Protein AF-A0A7C7J9P8-F1 (afdb_monomer_lite)

pLDDT: mean 79.85, std 18.52, range [29.12, 98.25]

Structure (mmCIF, N/CA/C/O backbone):
data_AF-A0A7C7J9P8-F1
#
_entry.id   AF-A0A7C7J9P8-F1
#
loop_
_atom_site.group_PDB
_atom_site.id
_atom_site.type_symbol
_atom_site.label_atom_id
_atom_site.label_alt_id
_atom_site.label_comp_id
_atom_site.label_asym_id
_atom_site.label_entity_id
_atom_site.label_seq_id
_atom_site.pdbx_PDB_ins_code
_atom_site.Cartn_x
_atom_site.Cartn_y
_atom_site.Cartn_z
_atom_site.occupancy
_atom_site.B_iso_or_equiv
_atom_site.auth_seq_id
_atom_site.auth_comp_id
_atom_site.auth_asym_id
_atom_site.auth_atom_id
_atom_site.pdbx_PDB_model_num
ATOM 1 N N . MET A 1 1 ? 0.440 -78.164 -43.972 1.00 36.28 1 MET A N 1
ATOM 2 C CA . MET A 1 1 ? 1.637 -77.934 -44.805 1.00 36.28 1 MET A CA 1
ATOM 3 C C . MET A 1 1 ? 2.318 -76.688 -44.267 1.00 36.28 1 MET A C 1
ATOM 5 O O . MET A 1 1 ? 1.649 -75.689 -44.053 1.00 36.28 1 MET A O 1
ATOM 9 N N . TYR A 1 2 ? 3.581 -76.854 -43.889 1.00 29.12 2 TYR A N 1
ATOM 10 C CA . TYR A 1 2 ? 4.454 -75.898 -43.205 1.00 29.12 2 TYR A CA 1
ATOM 11 C C . TYR A 1 2 ? 4.846 -74.695 -44.081 1.00 29.12 2 TYR A C 1
ATOM 13 O O . TYR A 1 2 ? 4.751 -74.788 -45.302 1.00 29.12 2 TYR A O 1
ATOM 21 N N . LEU A 1 3 ? 5.437 -73.693 -43.404 1.00 29.66 3 LEU A N 1
ATOM 22 C CA . LEU A 1 3 ? 6.284 -72.564 -43.857 1.00 29.66 3 LEU A CA 1
ATOM 23 C C . LEU A 1 3 ? 5.572 -71.199 -43.817 1.00 29.66 3 LEU A C 1
ATOM 25 O O . LEU A 1 3 ? 4.481 -71.059 -44.341 1.00 29.66 3 LEU A O 1
ATOM 29 N N . ALA A 1 4 ? 6.129 -70.124 -43.260 1.00 30.25 4 ALA A N 1
ATOM 30 C CA . ALA A 1 4 ? 7.296 -69.928 -42.405 1.00 30.25 4 ALA A CA 1
ATOM 31 C C . ALA A 1 4 ? 7.186 -68.527 -41.770 1.00 30.25 4 ALA A C 1
ATOM 33 O O . ALA A 1 4 ? 6.731 -67.577 -42.401 1.00 30.25 4 ALA A O 1
ATOM 34 N N . ASN A 1 5 ? 7.645 -68.414 -40.525 1.00 29.64 5 ASN A N 1
ATOM 35 C CA . ASN A 1 5 ? 7.935 -67.158 -39.838 1.00 29.64 5 ASN A CA 1
ATOM 36 C C . ASN A 1 5 ? 9.034 -66.355 -40.552 1.00 29.64 5 ASN A C 1
ATOM 38 O O . ASN A 1 5 ? 10.032 -66.943 -40.968 1.00 29.64 5 ASN A O 1
ATOM 42 N N . ARG A 1 6 ? 8.934 -65.019 -40.504 1.00 33.19 6 ARG A N 1
ATOM 43 C CA . ARG A 1 6 ? 9.839 -64.118 -39.749 1.00 33.19 6 ARG A CA 1
ATOM 44 C C . ARG A 1 6 ? 9.536 -62.663 -40.111 1.00 33.19 6 ARG A C 1
ATOM 46 O O . ARG A 1 6 ? 9.742 -62.290 -41.250 1.00 33.19 6 ARG A O 1
ATOM 53 N N . PHE A 1 7 ? 9.117 -61.863 -39.131 1.00 31.27 7 PHE A N 1
ATOM 54 C CA . PHE A 1 7 ? 9.718 -60.563 -38.791 1.00 31.27 7 PHE A CA 1
ATOM 55 C C . PHE A 1 7 ? 9.102 -60.083 -37.459 1.00 31.27 7 PHE A C 1
ATOM 57 O O . PHE A 1 7 ? 7.965 -59.636 -37.397 1.00 31.27 7 PHE A O 1
ATOM 64 N N . ILE A 1 8 ? 9.862 -60.242 -36.375 1.00 39.59 8 ILE A N 1
ATOM 65 C CA . ILE A 1 8 ? 9.761 -59.485 -35.112 1.00 39.59 8 ILE A CA 1
ATOM 66 C C . ILE A 1 8 ? 11.002 -58.572 -35.174 1.00 39.59 8 ILE A C 1
ATOM 68 O O . ILE A 1 8 ? 12.050 -59.100 -35.563 1.00 39.59 8 ILE A O 1
ATOM 72 N N . PRO A 1 9 ? 10.949 -57.254 -34.871 1.00 38.88 9 PRO A N 1
ATOM 73 C CA . PRO A 1 9 ? 10.508 -56.747 -33.562 1.00 38.88 9 PRO A CA 1
ATOM 74 C C . PRO A 1 9 ? 9.770 -55.376 -33.644 1.00 38.88 9 PRO A C 1
ATOM 76 O O . PRO A 1 9 ? 9.586 -54.853 -34.731 1.00 38.88 9 PRO A O 1
ATOM 79 N N . LEU A 1 10 ? 9.198 -54.739 -32.616 1.00 32.16 10 LEU A N 1
ATOM 80 C CA . LEU A 1 10 ? 9.654 -54.390 -31.268 1.00 32.16 10 LEU A CA 1
ATOM 81 C C . LEU A 1 10 ? 8.431 -53.881 -30.464 1.00 32.16 10 LEU A C 1
ATOM 83 O O . LEU A 1 10 ? 7.655 -53.074 -30.962 1.00 32.16 10 LEU A O 1
ATOM 87 N N . SER A 1 11 ? 8.325 -54.319 -29.209 1.00 37.28 11 SER A N 1
ATOM 88 C CA . SER A 1 11 ? 8.062 -53.499 -28.013 1.00 37.28 11 SER A CA 1
ATOM 89 C C . SER A 1 11 ? 7.139 -52.264 -28.117 1.00 37.28 11 SER A C 1
ATOM 91 O O . SER A 1 11 ? 7.531 -51.202 -28.595 1.00 37.28 11 SER A O 1
ATOM 93 N N . GLY A 1 12 ? 5.966 -52.388 -27.487 1.00 44.91 12 GLY A N 1
ATOM 94 C CA . GLY A 1 12 ? 5.494 -51.453 -26.460 1.00 44.91 12 GLY A CA 1
ATOM 95 C C . GLY A 1 12 ? 5.256 -49.995 -26.851 1.00 44.91 12 GLY A C 1
ATOM 96 O O . GLY A 1 12 ? 6.108 -49.147 -26.609 1.00 44.91 12 GLY A O 1
ATOM 97 N N . ARG A 1 13 ? 4.028 -49.668 -27.265 1.00 41.97 13 ARG A N 1
ATOM 98 C CA . ARG A 1 13 ? 3.426 -48.345 -27.036 1.00 41.97 13 ARG A CA 1
ATOM 99 C C . ARG A 1 13 ? 1.921 -48.487 -26.886 1.00 41.97 13 ARG A C 1
ATOM 101 O O . ARG A 1 13 ? 1.249 -48.733 -27.869 1.00 41.97 13 ARG A O 1
ATOM 108 N N . ASP A 1 14 ? 1.453 -48.352 -25.649 1.00 43.84 14 ASP A N 1
ATOM 109 C CA . ASP A 1 14 ? 0.216 -47.641 -25.298 1.00 43.84 14 ASP A CA 1
ATOM 110 C C . ASP A 1 14 ? 0.154 -47.478 -23.768 1.00 43.84 14 ASP A C 1
ATOM 112 O O . ASP A 1 14 ? -0.635 -48.092 -23.059 1.00 43.84 14 ASP A O 1
ATOM 116 N N . GLN A 1 15 ? 1.051 -46.638 -23.237 1.00 43.47 15 GLN A N 1
ATOM 117 C CA . GLN A 1 15 ? 0.996 -46.124 -21.859 1.00 43.47 15 GLN A CA 1
ATOM 118 C C . GLN A 1 15 ? 1.020 -44.585 -21.840 1.00 43.47 15 GLN A C 1
ATOM 120 O O . GLN A 1 15 ? 1.789 -43.956 -21.116 1.00 43.47 15 GLN A O 1
ATOM 125 N N . LEU A 1 16 ? 0.186 -43.954 -22.670 1.00 46.41 16 LEU A N 1
ATOM 126 C CA . LEU A 1 16 ? 0.049 -42.489 -22.732 1.00 46.41 16 LEU A CA 1
ATOM 127 C C . LEU A 1 16 ? -1.395 -42.014 -22.522 1.00 46.41 16 LEU A C 1
ATOM 129 O O . LEU A 1 16 ? -1.829 -41.010 -23.076 1.00 46.41 16 LEU A O 1
ATOM 133 N N . LYS A 1 17 ? -2.147 -42.709 -21.670 1.00 49.00 17 LYS A N 1
ATOM 134 C CA . LYS A 1 17 ? -3.411 -42.212 -21.116 1.00 49.00 17 LYS A CA 1
ATOM 135 C C . LYS A 1 17 ? -3.370 -42.463 -19.613 1.00 49.00 17 LYS A C 1
ATOM 137 O O . LYS A 1 17 ? -3.285 -43.617 -19.224 1.00 49.00 17 LYS A O 1
ATOM 142 N N . ASN A 1 18 ? -3.375 -41.393 -18.811 1.00 49.00 18 ASN A N 1
ATOM 143 C CA . ASN A 1 18 ? -3.352 -41.355 -17.327 1.00 49.00 18 ASN A CA 1
ATOM 144 C C . ASN A 1 18 ? -2.069 -40.827 -16.663 1.00 49.00 18 ASN A C 1
ATOM 146 O O . ASN A 1 18 ? -1.672 -41.319 -15.613 1.00 49.00 18 ASN A O 1
ATOM 150 N N . LYS A 1 19 ? -1.444 -39.776 -17.212 1.00 43.09 19 LYS A N 1
ATOM 151 C CA . LYS A 1 19 ? -0.605 -38.875 -16.388 1.00 43.09 19 LYS A CA 1
ATOM 152 C C . LYS A 1 19 ? -1.335 -37.588 -15.991 1.00 43.09 19 LYS A C 1
ATOM 154 O O . LYS A 1 19 ? -1.150 -37.105 -14.884 1.00 43.09 19 LYS A O 1
ATOM 159 N N . TYR A 1 20 ? -2.231 -37.081 -16.840 1.00 49.88 20 TYR A N 1
ATOM 160 C CA . TYR A 1 20 ? -3.020 -35.877 -16.538 1.00 49.88 20 TYR A CA 1
ATOM 161 C C . TYR A 1 20 ? -4.204 -36.145 -15.598 1.00 49.88 20 TYR A C 1
ATOM 163 O O . TYR A 1 20 ? -4.549 -35.293 -14.786 1.00 49.88 20 TYR A O 1
ATOM 171 N N . PHE A 1 21 ? -4.794 -37.344 -15.658 1.00 46.09 21 PHE A N 1
ATOM 172 C CA . PHE A 1 21 ? -5.920 -37.713 -14.794 1.00 46.09 21 PHE A CA 1
ATOM 173 C C . PHE A 1 21 ? -5.485 -37.894 -13.331 1.00 46.09 21 PHE A C 1
ATOM 175 O O . PHE A 1 21 ? -6.192 -37.503 -12.411 1.00 46.09 21 PHE A O 1
ATOM 182 N N . SER A 1 22 ? -4.271 -38.397 -13.107 1.00 46.34 22 SER A N 1
ATOM 183 C CA . SER A 1 22 ? -3.675 -38.562 -11.778 1.00 46.34 22 SER A CA 1
ATOM 184 C C . SER A 1 22 ? -3.287 -37.226 -11.136 1.00 46.34 22 SER A C 1
ATOM 186 O O . SER A 1 22 ? -3.385 -37.111 -9.922 1.00 46.34 22 SER A O 1
ATOM 188 N N . VAL A 1 23 ? -2.930 -36.199 -11.920 1.00 52.34 23 VAL A N 1
ATOM 189 C CA . VAL A 1 23 ? -2.729 -34.825 -11.409 1.00 52.34 23 VAL A CA 1
ATOM 190 C C . VAL A 1 23 ? -4.057 -34.211 -10.949 1.00 52.34 23 VAL A C 1
ATOM 192 O O . VAL A 1 23 ? -4.109 -33.596 -9.890 1.00 52.34 23 VAL A O 1
ATOM 195 N N . LEU A 1 24 ? -5.145 -34.440 -11.692 1.00 50.41 24 LEU A N 1
ATOM 196 C CA . LEU A 1 24 ? -6.494 -33.980 -11.329 1.00 50.41 24 LEU A CA 1
ATOM 197 C C . LEU A 1 24 ? -7.046 -34.682 -10.076 1.00 50.41 24 LEU A C 1
ATOM 199 O O . LEU A 1 24 ? -7.692 -34.042 -9.251 1.00 50.41 24 LEU A O 1
ATOM 203 N N . VAL A 1 25 ? -6.742 -35.970 -9.893 1.00 52.47 25 VAL A N 1
ATOM 204 C CA . VAL A 1 25 ? -7.134 -36.726 -8.690 1.00 52.47 25 VAL A CA 1
ATOM 205 C C . VAL A 1 25 ? -6.227 -36.401 -7.495 1.00 52.47 25 VAL A C 1
ATOM 207 O O . VAL A 1 25 ? -6.728 -36.291 -6.380 1.00 52.47 25 VAL A O 1
ATOM 210 N N . LEU A 1 26 ? -4.932 -36.128 -7.699 1.00 43.34 26 LEU A N 1
ATOM 211 C CA . LEU A 1 26 ? -4.053 -35.628 -6.631 1.00 43.34 26 LEU A CA 1
ATOM 212 C C . LEU A 1 26 ? -4.491 -34.248 -6.116 1.00 43.34 26 LEU A C 1
ATOM 214 O O . LEU A 1 26 ? -4.378 -34.012 -4.915 1.00 43.34 26 LEU A O 1
ATOM 218 N N . LEU A 1 27 ? -5.068 -33.384 -6.967 1.00 47.44 27 LEU A N 1
ATOM 219 C CA . LEU A 1 27 ? -5.701 -32.129 -6.531 1.00 47.44 27 LEU A CA 1
ATOM 220 C C . LEU A 1 27 ? -6.915 -32.356 -5.615 1.00 47.44 27 LEU A C 1
ATOM 222 O O . LEU A 1 27 ? -7.127 -31.576 -4.695 1.00 47.44 27 LEU A O 1
ATOM 226 N N . SER A 1 28 ? -7.690 -33.425 -5.825 1.00 46.66 28 SER A N 1
ATOM 227 C CA . SER A 1 28 ? -8.897 -33.702 -5.024 1.00 46.66 28 SER A CA 1
ATOM 228 C C . SER A 1 28 ? -8.614 -34.184 -3.594 1.00 46.66 28 SER A C 1
ATOM 230 O O . SER A 1 28 ? -9.514 -34.211 -2.761 1.00 46.66 28 SER A O 1
ATOM 232 N N . SER A 1 29 ? -7.361 -34.533 -3.298 1.00 42.31 29 SER A N 1
ATOM 233 C CA . SER A 1 29 ? -6.887 -34.938 -1.966 1.00 42.31 29 SER A CA 1
ATOM 234 C C . SER A 1 29 ? -6.222 -33.804 -1.168 1.00 42.31 29 SER A C 1
ATOM 236 O O . SER A 1 29 ? -5.737 -34.038 -0.062 1.00 42.31 29 SER A O 1
ATOM 238 N N . ILE A 1 30 ? -6.189 -32.580 -1.703 1.00 49.06 30 ILE A N 1
ATOM 239 C CA . ILE A 1 30 ? -5.541 -31.419 -1.081 1.00 49.06 30 ILE A CA 1
ATOM 240 C C . ILE A 1 30 ? -6.621 -30.571 -0.396 1.00 49.06 30 ILE A C 1
ATOM 242 O O . ILE A 1 30 ? -7.123 -29.622 -0.979 1.00 49.06 30 ILE A O 1
ATOM 246 N N . PHE A 1 31 ? -6.920 -30.939 0.854 1.00 52.09 31 PHE A N 1
ATOM 247 C CA . PHE A 1 31 ? -7.591 -30.136 1.887 1.00 52.09 31 PHE A CA 1
ATOM 248 C C . PHE A 1 31 ? -9.050 -29.705 1.630 1.00 52.09 31 PHE A C 1
ATOM 250 O O . PHE A 1 31 ? -9.470 -29.409 0.516 1.00 52.09 31 PHE A O 1
ATOM 257 N N . ALA A 1 32 ? -9.850 -29.654 2.699 1.00 59.75 32 ALA A N 1
ATOM 258 C CA . ALA A 1 32 ? -11.191 -29.067 2.683 1.00 59.75 32 ALA A CA 1
ATOM 259 C C . ALA A 1 32 ? -11.082 -27.534 2.735 1.00 59.75 32 ALA A C 1
ATOM 261 O O . ALA A 1 32 ? -11.618 -26.893 3.636 1.00 59.75 32 ALA A O 1
ATOM 262 N N . ALA A 1 33 ? -10.330 -26.977 1.788 1.00 69.38 33 ALA A N 1
ATOM 263 C CA . ALA A 1 33 ? -10.058 -25.559 1.711 1.00 69.38 33 ALA A CA 1
ATOM 264 C C . ALA A 1 33 ? -11.154 -24.869 0.902 1.00 69.38 33 ALA A C 1
ATOM 266 O O . ALA A 1 33 ? -11.500 -25.305 -0.201 1.00 69.38 33 ALA A O 1
ATOM 267 N N . ASP A 1 34 ? -11.660 -23.754 1.419 1.00 85.31 34 ASP A N 1
ATOM 268 C CA . ASP A 1 34 ? -12.593 -22.918 0.677 1.00 85.31 34 ASP A CA 1
ATOM 269 C C . ASP A 1 34 ? -11.822 -22.210 -0.445 1.00 85.31 34 ASP A C 1
ATOM 271 O O . ASP A 1 34 ? -10.908 -21.413 -0.198 1.00 85.31 34 ASP A O 1
ATOM 275 N N . LEU A 1 35 ? -12.169 -22.538 -1.691 1.00 91.31 35 LEU A N 1
ATOM 276 C CA . LEU A 1 35 ? -11.625 -21.905 -2.887 1.00 91.31 35 LEU A CA 1
ATOM 277 C C . LEU A 1 35 ? -12.617 -20.869 -3.421 1.00 91.31 35 LEU A C 1
ATOM 279 O O . LEU A 1 35 ? -13.689 -21.214 -3.917 1.00 91.31 35 LEU A O 1
ATOM 283 N N . GLU A 1 36 ? -12.218 -19.602 -3.406 1.00 94.38 36 GLU A N 1
ATOM 284 C CA . GLU A 1 36 ? -12.931 -18.514 -4.072 1.00 94.38 36 GLU A CA 1
ATOM 285 C C . GLU A 1 36 ? -12.146 -18.056 -5.303 1.00 94.38 36 GLU A C 1
ATOM 287 O O . GLU A 1 36 ? -10.915 -17.962 -5.282 1.00 94.38 36 GLU A O 1
ATOM 292 N N . TRP A 1 37 ? -12.852 -17.707 -6.376 1.00 95.12 37 TRP A N 1
ATOM 293 C CA . TRP A 1 37 ? -12.248 -17.091 -7.552 1.00 95.12 37 TRP A CA 1
ATOM 294 C C . TRP A 1 37 ? -13.034 -15.855 -7.985 1.00 95.12 37 TRP A C 1
ATOM 296 O O . TRP A 1 37 ? -14.237 -15.748 -7.757 1.00 95.12 37 TRP A O 1
ATOM 306 N N . GLN A 1 38 ? -12.344 -14.904 -8.612 1.00 96.56 38 GLN A N 1
ATOM 307 C CA . GLN A 1 38 ? -12.943 -13.670 -9.116 1.00 96.56 38 GLN A CA 1
ATOM 308 C C . GLN A 1 38 ? -12.275 -13.256 -10.424 1.00 96.56 38 GLN A C 1
ATOM 310 O O . GLN A 1 38 ? -11.050 -13.303 -10.527 1.00 96.56 38 GLN A O 1
ATOM 315 N N . ALA A 1 39 ? -13.061 -12.774 -11.385 1.00 96.31 39 ALA A N 1
ATOM 316 C CA . ALA A 1 39 ? -12.557 -12.120 -12.587 1.00 96.31 39 ALA A CA 1
ATOM 317 C C . ALA A 1 39 ? -13.051 -10.665 -12.670 1.00 96.31 39 ALA A C 1
ATOM 319 O O . ALA A 1 39 ? -14.187 -10.368 -12.305 1.00 96.31 39 ALA A O 1
ATOM 320 N N . ASP A 1 40 ? -12.189 -9.769 -13.144 1.00 94.00 40 ASP A N 1
ATOM 321 C CA . ASP A 1 40 ? -12.475 -8.357 -13.428 1.00 94.00 40 ASP A CA 1
ATOM 322 C C . ASP A 1 40 ? -12.007 -8.045 -14.853 1.00 94.00 40 ASP A C 1
ATOM 324 O O . ASP A 1 40 ? -10.919 -8.458 -15.260 1.00 94.00 40 ASP A O 1
ATOM 328 N N . PHE A 1 41 ? -12.824 -7.308 -15.599 1.00 95.12 41 PHE A N 1
ATOM 329 C CA . PHE A 1 41 ? -12.446 -6.717 -16.873 1.00 95.12 41 PHE A CA 1
ATOM 330 C C . PHE A 1 41 ? -12.846 -5.246 -16.886 1.00 95.12 41 PHE A C 1
ATOM 332 O O . PHE A 1 41 ? -13.999 -4.887 -16.645 1.00 95.12 41 PHE A O 1
ATOM 339 N N . ARG A 1 42 ? -11.892 -4.395 -17.253 1.00 94.31 42 ARG A N 1
ATOM 340 C CA . ARG A 1 42 ? -12.074 -2.959 -17.384 1.00 94.31 42 ARG A CA 1
ATOM 341 C C . ARG A 1 42 ? -11.561 -2.480 -18.727 1.00 94.31 42 ARG A C 1
ATOM 343 O O . ARG A 1 42 ? -10.408 -2.711 -19.081 1.00 94.31 42 ARG A O 1
ATOM 350 N N . TYR A 1 43 ? -12.384 -1.691 -19.397 1.00 94.62 43 TYR A N 1
ATOM 351 C CA . TYR A 1 43 ? -11.976 -0.836 -20.501 1.00 94.62 43 TYR A CA 1
ATOM 352 C C . TYR A 1 43 ? -12.031 0.630 -20.058 1.00 94.62 43 TYR A C 1
ATOM 354 O O . TYR A 1 43 ? -12.950 1.027 -19.340 1.00 94.62 43 TYR A O 1
ATOM 362 N N . ARG A 1 44 ? -11.036 1.428 -20.447 1.00 92.44 44 ARG A N 1
ATOM 363 C CA . ARG A 1 44 ? -10.937 2.850 -20.107 1.00 92.44 44 ARG A CA 1
ATOM 364 C C . ARG A 1 44 ? -10.479 3.643 -21.322 1.00 92.44 44 ARG A C 1
ATOM 366 O O . ARG A 1 44 ? -9.426 3.362 -21.883 1.00 92.44 44 ARG A O 1
ATOM 373 N N . LEU A 1 45 ? -11.256 4.659 -21.671 1.00 91.38 45 LEU A N 1
ATOM 374 C CA . LEU A 1 45 ? -10.897 5.667 -22.657 1.00 91.38 45 LEU A CA 1
ATOM 375 C C . LEU A 1 45 ? -10.345 6.891 -21.925 1.00 91.38 45 LEU A C 1
ATOM 377 O O . LEU A 1 45 ? -10.970 7.366 -20.979 1.00 91.38 45 LEU A O 1
ATOM 381 N N . GLU A 1 46 ? -9.193 7.385 -22.354 1.00 87.62 46 GLU A N 1
ATOM 382 C CA . GLU A 1 46 ? -8.593 8.616 -21.847 1.00 87.62 46 GLU A CA 1
ATOM 383 C C . GLU A 1 46 ? -8.393 9.569 -23.022 1.00 87.62 46 GLU A C 1
ATOM 385 O O . GLU A 1 46 ? -7.913 9.166 -24.082 1.00 87.62 46 GLU A O 1
ATOM 390 N N . THR A 1 47 ? -8.818 10.816 -22.863 1.00 84.38 47 THR A N 1
ATOM 391 C CA . THR A 1 47 ? -8.634 11.862 -23.867 1.00 84.38 47 THR A CA 1
ATOM 392 C C . THR A 1 47 ? -7.931 13.005 -23.179 1.00 84.38 47 THR A C 1
ATOM 394 O O . THR A 1 47 ? -8.503 13.614 -22.276 1.00 84.38 47 THR A O 1
ATOM 397 N N . ASP A 1 48 ? -6.703 13.260 -23.603 1.00 71.19 48 ASP A N 1
ATOM 398 C CA . ASP A 1 48 ? -5.944 14.407 -23.142 1.00 71.19 48 ASP A CA 1
ATOM 399 C C . ASP A 1 48 ? -6.095 15.528 -24.174 1.00 71.19 48 ASP A C 1
ATOM 401 O O . ASP A 1 48 ? -6.004 15.302 -25.385 1.00 71.19 48 ASP A O 1
ATOM 405 N N . LYS A 1 49 ? -6.422 16.721 -23.683 1.00 62.62 49 LYS A N 1
ATOM 406 C CA . LYS A 1 49 ? -6.589 17.939 -24.473 1.00 62.62 49 LYS A CA 1
ATOM 407 C C . LYS A 1 49 ? -5.737 19.056 -23.876 1.00 62.62 49 LYS A C 1
ATOM 409 O O . LYS A 1 49 ? -6.225 20.176 -23.754 1.00 62.62 49 LYS A O 1
ATOM 414 N N . ASP A 1 50 ? -4.496 18.774 -23.495 1.00 55.50 50 ASP A N 1
ATOM 415 C CA . ASP A 1 50 ? -3.565 19.844 -23.143 1.00 55.50 50 ASP A CA 1
ATOM 416 C C . ASP A 1 50 ? -3.154 20.642 -24.392 1.00 55.50 50 ASP A C 1
ATOM 418 O O . ASP A 1 50 ? -2.268 20.294 -25.177 1.00 55.50 50 ASP A O 1
ATOM 422 N N . ILE A 1 51 ? -3.876 21.749 -24.571 1.00 54.22 51 ILE A N 1
ATOM 423 C CA . ILE A 1 51 ? -3.670 22.800 -25.562 1.00 54.22 51 ILE A CA 1
ATOM 424 C C . ILE A 1 51 ? -2.880 23.920 -24.874 1.00 54.22 51 ILE A C 1
ATOM 426 O O . ILE A 1 51 ? -3.433 24.949 -24.514 1.00 54.22 51 ILE A O 1
ATOM 430 N N . GLU A 1 52 ? -1.576 23.723 -24.692 1.00 53.94 52 GLU A N 1
ATOM 431 C CA . GLU A 1 52 ? -0.631 24.855 -24.612 1.00 53.94 52 GLU A CA 1
ATOM 432 C C . GLU A 1 52 ? 0.573 24.687 -25.556 1.00 53.94 52 GLU A C 1
ATOM 434 O O . GLU A 1 52 ? 1.211 25.673 -25.898 1.00 53.94 52 GLU A O 1
ATOM 439 N N . ASN A 1 53 ? 0.830 23.480 -26.089 1.00 50.91 53 ASN A N 1
ATOM 440 C CA . ASN A 1 53 ? 1.852 23.236 -27.126 1.00 50.91 53 ASN A CA 1
ATOM 441 C C . ASN A 1 53 ? 1.391 22.281 -28.253 1.00 50.91 53 ASN A C 1
ATOM 443 O O . A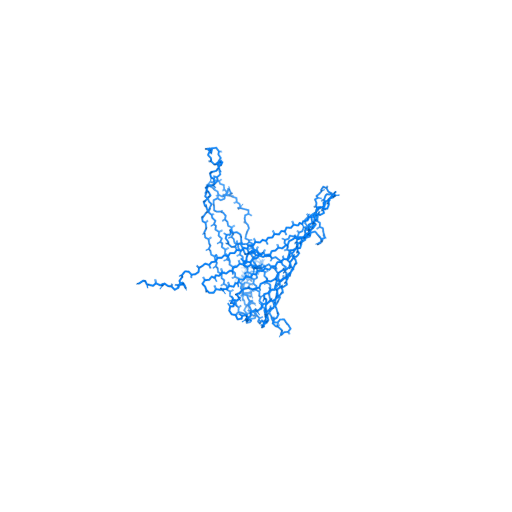SN A 1 53 ? 2.200 21.815 -29.056 1.00 50.91 53 ASN A O 1
ATOM 447 N N . ALA A 1 54 ? 0.092 21.970 -28.322 1.00 50.38 54 ALA A N 1
ATOM 448 C CA . ALA A 1 54 ? -0.478 21.027 -29.291 1.00 50.38 54 ALA A CA 1
ATOM 449 C C . ALA A 1 54 ? -0.928 21.678 -30.614 1.00 50.38 54 ALA A C 1
ATOM 451 O O . ALA A 1 54 ? -1.494 20.996 -31.466 1.00 50.38 54 ALA A O 1
ATOM 452 N N . ASP A 1 55 ? -0.665 22.973 -30.816 1.00 47.66 55 ASP A N 1
ATOM 453 C CA . ASP A 1 55 ? -1.052 23.698 -32.034 1.00 47.66 55 ASP A CA 1
ATOM 454 C C . ASP A 1 55 ? 0.023 23.630 -33.130 1.00 47.66 55 ASP A C 1
ATOM 456 O O . ASP A 1 55 ? 0.361 24.604 -33.801 1.00 47.66 55 ASP A O 1
ATOM 460 N N . SER A 1 56 ? 0.606 22.445 -33.313 1.00 53.84 56 SER A N 1
ATOM 461 C CA . SER A 1 56 ? 1.365 22.161 -34.519 1.00 53.84 56 SER A CA 1
ATOM 462 C C . SER A 1 56 ? 0.795 20.906 -35.165 1.00 53.84 56 SER A C 1
ATOM 464 O O . SER A 1 56 ? 0.866 19.802 -34.633 1.00 53.84 56 SER A O 1
ATOM 466 N N . ILE A 1 57 ? 0.310 21.069 -36.390 1.00 55.31 57 ILE A N 1
ATOM 467 C CA . ILE A 1 57 ? 0.081 20.015 -37.394 1.00 55.31 57 ILE A CA 1
ATOM 468 C C . ILE A 1 57 ? 1.293 19.068 -37.595 1.00 55.31 57 ILE A C 1
ATOM 470 O O . ILE A 1 57 ? 1.201 18.104 -38.354 1.00 55.31 57 ILE A O 1
ATOM 474 N N . TYR A 1 58 ? 2.417 19.312 -36.911 1.00 52.38 58 TYR A N 1
ATOM 475 C CA . TYR A 1 58 ? 3.676 18.580 -36.990 1.00 52.38 58 TYR A CA 1
ATOM 476 C C . TYR A 1 58 ? 3.981 17.711 -35.754 1.00 52.38 58 TYR A C 1
ATOM 478 O O . TYR A 1 58 ? 4.892 16.886 -35.816 1.00 52.38 58 TYR A O 1
ATOM 486 N N . THR A 1 59 ? 3.221 17.814 -34.657 1.00 54.34 59 THR A N 1
ATOM 487 C CA . THR A 1 59 ? 3.415 16.996 -33.447 1.00 54.34 59 THR A CA 1
ATOM 488 C C . THR A 1 59 ? 2.355 15.893 -33.372 1.00 54.34 59 THR A C 1
ATOM 490 O O . THR A 1 59 ? 1.231 16.095 -32.928 1.00 54.34 59 THR A O 1
ATOM 493 N N . ARG A 1 60 ? 2.721 14.678 -33.811 1.00 52.31 60 ARG A N 1
ATOM 494 C CA . ARG A 1 60 ? 1.901 13.447 -33.737 1.00 52.31 60 ARG A CA 1
ATOM 495 C C . ARG A 1 60 ? 1.761 12.909 -32.299 1.00 52.31 60 ARG A C 1
ATOM 497 O O . ARG A 1 60 ? 2.051 11.741 -32.045 1.00 52.31 60 ARG A O 1
ATOM 504 N N . ALA A 1 61 ? 1.346 13.734 -31.345 1.00 56.03 61 ALA A N 1
ATOM 505 C CA . ALA A 1 61 ? 0.985 13.235 -30.022 1.00 56.03 61 ALA A CA 1
ATOM 506 C C . ALA A 1 61 ? -0.390 12.543 -30.092 1.00 56.03 61 ALA A C 1
ATOM 508 O O . ALA A 1 61 ? -1.308 13.012 -30.767 1.00 56.03 61 ALA A O 1
ATOM 509 N N . ARG A 1 62 ? -0.529 11.376 -29.452 1.00 58.66 62 ARG A N 1
ATOM 510 C CA . ARG A 1 62 ? -1.804 10.646 -29.401 1.00 58.66 62 ARG A CA 1
ATOM 511 C C . ARG A 1 62 ? -2.753 11.386 -28.453 1.00 58.66 62 ARG A C 1
ATOM 513 O O . ARG A 1 62 ? -2.495 11.425 -27.260 1.00 58.66 62 ARG A O 1
ATOM 520 N N . ASN A 1 63 ? -3.871 11.900 -28.967 1.00 69.50 63 ASN A N 1
ATOM 521 C CA . ASN A 1 63 ? -4.880 12.610 -28.159 1.00 69.50 63 ASN A CA 1
ATOM 522 C C . ASN A 1 63 ? -5.881 11.674 -27.465 1.00 69.50 63 ASN A C 1
ATOM 524 O O . ASN A 1 63 ? -6.735 12.110 -26.695 1.00 69.50 63 ASN A O 1
ATOM 528 N N . THR A 1 64 ? -5.864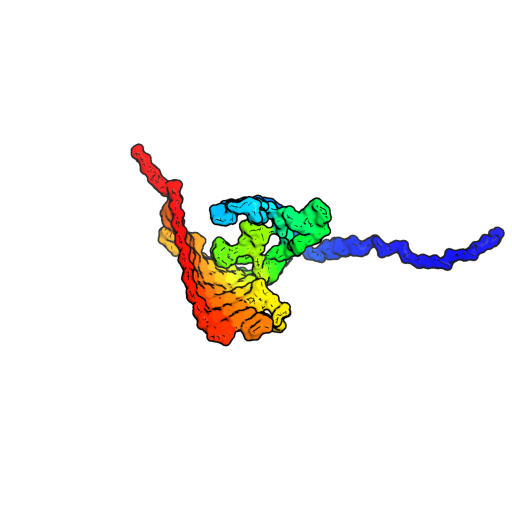 10.379 -27.780 1.00 82.00 64 THR A N 1
ATOM 529 C CA . THR A 1 64 ? -6.821 9.413 -27.235 1.00 82.00 64 THR A CA 1
ATOM 530 C C . THR A 1 64 ? -6.141 8.079 -26.988 1.00 82.00 64 THR A C 1
ATOM 532 O O . THR A 1 64 ? -5.494 7.520 -27.875 1.00 82.00 64 THR A O 1
ATOM 535 N N . PHE A 1 65 ? -6.312 7.561 -25.776 1.00 84.88 65 PHE A N 1
ATOM 536 C CA . PHE A 1 65 ? -5.744 6.301 -25.329 1.00 84.88 65 PHE A CA 1
ATOM 537 C C . PHE A 1 65 ? -6.852 5.328 -24.947 1.00 84.88 65 PHE A C 1
ATOM 539 O O . PHE A 1 65 ? -7.800 5.667 -24.238 1.00 84.88 65 PHE A O 1
ATOM 546 N N . HIS A 1 66 ? -6.698 4.089 -25.400 1.00 89.94 66 HIS A N 1
ATOM 547 C CA . HIS A 1 66 ? -7.628 2.999 -25.151 1.00 89.94 66 HIS A CA 1
ATOM 548 C C . HIS A 1 66 ? -6.941 1.969 -24.263 1.00 89.94 66 HIS A C 1
ATOM 550 O O . HIS A 1 66 ? -6.060 1.243 -24.714 1.00 89.94 66 HIS A O 1
ATOM 556 N N . TYR A 1 67 ? -7.329 1.901 -23.000 1.00 91.69 67 TYR A N 1
ATOM 557 C CA . TYR A 1 67 ? -6.739 0.997 -22.026 1.00 91.69 67 TYR A CA 1
ATOM 558 C C . TYR A 1 67 ? -7.665 -0.177 -21.733 1.00 91.69 67 TYR A C 1
ATOM 560 O O . TYR A 1 67 ? -8.868 -0.004 -21.537 1.00 91.69 67 TYR A O 1
ATOM 568 N N . THR A 1 68 ? -7.089 -1.365 -21.620 1.00 93.56 68 THR A N 1
ATOM 569 C CA . THR A 1 68 ? -7.762 -2.547 -21.080 1.00 93.56 68 THR A CA 1
ATOM 570 C C . THR A 1 68 ? -7.000 -3.069 -19.881 1.00 93.56 68 THR A C 1
ATOM 572 O O . THR A 1 68 ? -5.770 -3.108 -19.899 1.00 93.56 68 THR A O 1
ATOM 575 N N . ARG A 1 69 ? -7.731 -3.522 -18.867 1.00 93.88 69 ARG A N 1
ATOM 576 C CA . ARG A 1 69 ? -7.199 -4.289 -17.747 1.00 93.88 69 ARG A CA 1
ATOM 577 C C . ARG A 1 69 ? -8.087 -5.493 -17.505 1.00 93.88 69 ARG A C 1
ATOM 579 O O . ARG A 1 69 ? -9.296 -5.339 -17.384 1.00 93.88 69 ARG A O 1
ATOM 586 N N . SER A 1 70 ? -7.489 -6.664 -17.372 1.00 95.31 70 SER A N 1
ATOM 587 C CA . SER A 1 70 ? -8.167 -7.854 -16.873 1.00 95.31 70 SER A CA 1
ATOM 5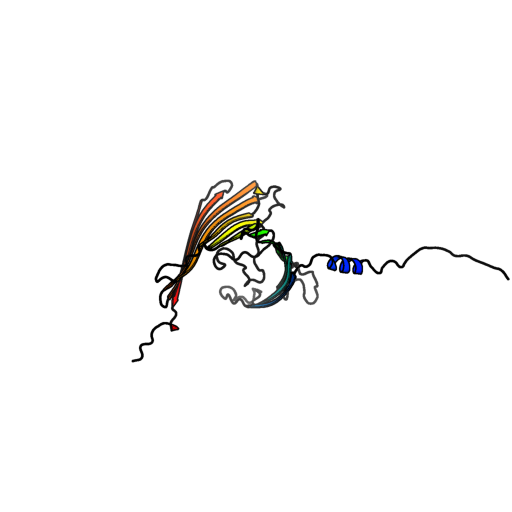88 C C . SER A 1 70 ? -7.437 -8.393 -15.651 1.00 95.31 70 SER A C 1
ATOM 590 O O . SER A 1 70 ? -6.213 -8.281 -15.555 1.00 95.31 70 SER A O 1
ATOM 592 N N . ARG A 1 71 ? -8.185 -8.929 -14.689 1.00 95.88 71 ARG A N 1
ATOM 593 C CA . ARG A 1 71 ? -7.634 -9.595 -13.509 1.00 95.88 71 ARG A CA 1
ATOM 594 C C . ARG A 1 71 ? -8.366 -10.897 -13.254 1.00 95.88 71 ARG A C 1
ATOM 596 O O . ARG A 1 71 ? -9.586 -10.950 -13.371 1.00 95.88 71 ARG A O 1
ATOM 603 N N . ILE A 1 72 ? -7.622 -11.915 -12.841 1.00 97.75 72 ILE A N 1
ATOM 604 C CA . ILE A 1 72 ? -8.174 -13.170 -12.324 1.00 97.75 72 ILE A CA 1
ATOM 605 C C . ILE A 1 72 ? -7.536 -13.410 -10.965 1.00 97.75 72 ILE A C 1
ATOM 607 O O . ILE A 1 72 ? -6.316 -13.345 -10.833 1.00 97.75 72 ILE A O 1
ATOM 611 N N . SER A 1 73 ? -8.366 -13.660 -9.961 1.00 97.50 73 SER A N 1
ATOM 612 C CA . SER A 1 73 ? -7.961 -13.841 -8.569 1.00 97.50 73 SER A CA 1
ATOM 613 C C . SER A 1 73 ? -8.399 -15.206 -8.071 1.00 97.50 73 SER A C 1
ATOM 615 O O . SER A 1 73 ? -9.499 -15.648 -8.394 1.00 97.50 73 SER A O 1
ATOM 617 N N . LEU A 1 74 ? -7.561 -15.825 -7.250 1.00 97.75 74 LEU A N 1
ATOM 618 C CA . LEU A 1 74 ? -7.833 -17.053 -6.517 1.00 97.75 74 LEU A CA 1
ATOM 619 C C . LEU A 1 74 ? -7.531 -16.805 -5.039 1.00 97.75 74 LEU A C 1
ATOM 621 O O . LEU A 1 74 ? -6.475 -16.266 -4.699 1.00 97.75 74 LEU A O 1
ATOM 625 N N . ARG A 1 75 ? -8.451 -17.206 -4.166 1.00 97.38 75 ARG A N 1
ATOM 626 C CA . ARG A 1 75 ? -8.283 -17.212 -2.715 1.00 97.38 75 ARG A CA 1
ATOM 627 C C . ARG A 1 75 ? -8.513 -18.627 -2.213 1.00 97.38 75 ARG A C 1
ATOM 629 O O . ARG A 1 75 ? -9.554 -19.207 -2.485 1.00 97.38 75 ARG A O 1
ATOM 636 N N . LEU A 1 76 ? -7.552 -19.142 -1.465 1.00 96.12 76 LEU A N 1
ATOM 637 C CA . LEU A 1 76 ? -7.637 -20.420 -0.776 1.00 96.12 76 LEU A CA 1
ATOM 638 C C . LEU A 1 76 ? -7.645 -20.150 0.727 1.00 96.12 76 LEU A C 1
ATOM 640 O O . LEU A 1 76 ? -6.745 -19.462 1.214 1.00 96.12 76 LEU A O 1
ATOM 644 N N . VAL A 1 77 ? -8.622 -20.677 1.457 1.00 94.81 77 VAL A N 1
ATOM 645 C CA . VAL A 1 77 ? -8.705 -20.545 2.918 1.00 94.81 77 VAL A CA 1
ATOM 646 C C . VAL A 1 77 ? -8.703 -21.927 3.559 1.00 94.81 77 VAL A C 1
ATOM 648 O O . VAL A 1 77 ? -9.585 -22.731 3.291 1.00 94.81 77 VAL A O 1
ATOM 651 N N . GLU A 1 78 ? -7.725 -22.178 4.430 1.00 92.25 78 GLU A N 1
ATOM 652 C CA . GLU A 1 78 ? -7.597 -23.412 5.214 1.00 92.25 78 GLU A CA 1
ATOM 653 C C . GLU A 1 78 ? -7.336 -23.029 6.679 1.00 92.25 78 GLU A C 1
ATOM 655 O O . GLU A 1 78 ? -6.225 -22.646 7.070 1.00 92.25 78 GLU A O 1
ATOM 660 N N . GLY A 1 79 ? -8.380 -23.077 7.509 1.00 90.62 79 GLY A N 1
ATOM 661 C CA . GLY A 1 79 ? -8.298 -22.675 8.915 1.00 90.62 79 GLY A CA 1
ATOM 662 C C . GLY A 1 79 ? -7.782 -21.232 9.088 1.00 90.62 79 GLY A C 1
ATOM 663 O O . GLY A 1 79 ? -8.399 -20.297 8.576 1.00 90.62 79 GLY A O 1
ATOM 664 N N . PRO A 1 80 ? -6.678 -20.993 9.829 1.00 93.19 80 PRO A N 1
ATOM 665 C CA . PRO A 1 80 ? -6.125 -19.650 10.002 1.00 93.19 80 PRO A CA 1
ATOM 666 C C . PRO A 1 80 ? -5.330 -19.152 8.787 1.00 93.19 80 PRO A C 1
ATOM 668 O O . PRO A 1 80 ? -4.924 -17.992 8.781 1.00 93.19 80 PRO A O 1
ATOM 671 N N . ILE A 1 81 ? -5.060 -19.999 7.793 1.00 94.62 81 ILE A N 1
ATOM 672 C CA . ILE A 1 81 ? -4.174 -19.679 6.675 1.00 94.62 81 ILE A CA 1
ATOM 673 C C . ILE A 1 81 ? -5.007 -19.274 5.459 1.00 94.62 81 ILE A C 1
ATOM 675 O O . ILE A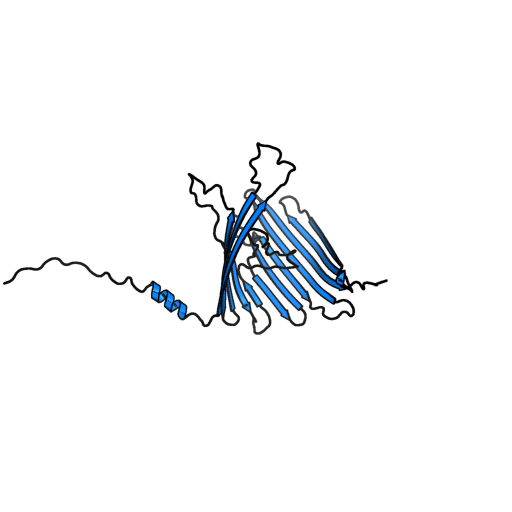 1 81 ? -6.007 -19.901 5.119 1.00 94.62 81 ILE A O 1
ATOM 679 N N . THR A 1 82 ? -4.578 -18.218 4.779 1.00 96.62 82 THR A N 1
ATOM 680 C CA . THR A 1 82 ? -5.133 -17.775 3.503 1.00 96.62 82 THR A CA 1
ATOM 681 C C . THR A 1 82 ? -4.014 -17.637 2.483 1.00 96.62 82 THR A C 1
ATOM 683 O O . THR A 1 82 ? -3.068 -16.883 2.705 1.00 96.62 82 T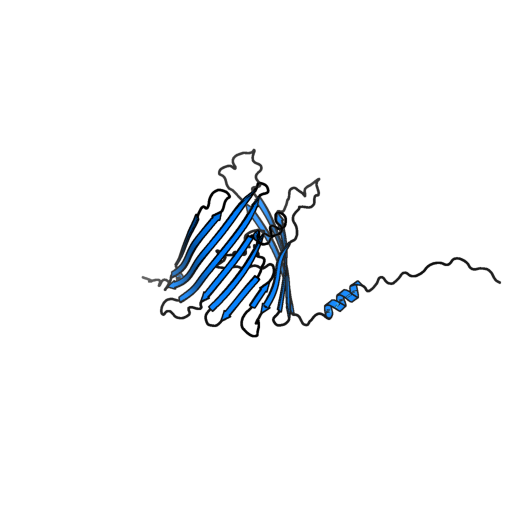HR A O 1
ATOM 686 N N . GLY A 1 83 ? -4.131 -18.332 1.356 1.00 97.69 83 GLY A N 1
ATOM 687 C CA . GLY A 1 83 ? -3.352 -18.063 0.151 1.00 97.69 83 GLY A CA 1
ATOM 688 C C . GLY A 1 83 ? -4.154 -17.175 -0.796 1.00 97.69 83 GLY A C 1
ATOM 689 O O . GLY A 1 83 ? -5.358 -17.370 -0.961 1.00 97.69 83 GLY A O 1
ATOM 690 N N . PHE A 1 84 ? -3.512 -16.192 -1.419 1.00 98.19 84 PHE A N 1
ATOM 691 C CA . PHE A 1 84 ? -4.150 -15.338 -2.416 1.00 98.19 84 PHE A CA 1
ATOM 692 C C . PHE A 1 84 ? -3.212 -15.090 -3.589 1.00 98.19 84 PHE A C 1
ATOM 694 O O . PHE A 1 84 ? -2.055 -14.727 -3.388 1.00 98.19 84 PHE A O 1
ATOM 701 N N . ALA A 1 85 ? -3.724 -15.230 -4.806 1.00 98.06 85 ALA A N 1
ATOM 702 C CA . ALA A 1 85 ? -3.016 -14.887 -6.030 1.00 98.06 85 ALA A CA 1
ATOM 703 C C . ALA A 1 85 ? -3.949 -14.119 -6.965 1.00 98.06 85 ALA A C 1
ATOM 705 O O . ALA A 1 85 ? -5.115 -14.471 -7.116 1.00 98.06 85 ALA A O 1
ATOM 706 N N . GLN A 1 86 ? -3.438 -13.076 -7.606 1.00 97.38 86 GLN A N 1
ATOM 707 C CA . GLN A 1 86 ? -4.160 -12.274 -8.578 1.00 97.38 86 GLN A CA 1
ATOM 708 C C . GLN A 1 86 ? -3.242 -11.931 -9.743 1.00 97.38 86 GLN A C 1
ATOM 710 O O . GLN A 1 86 ? -2.293 -11.161 -9.591 1.00 97.38 86 GLN A O 1
ATOM 715 N N . LEU A 1 87 ? -3.556 -12.490 -10.907 1.00 97.06 87 LEU A N 1
ATOM 716 C CA . LEU A 1 87 ? -2.922 -12.144 -12.172 1.00 97.06 87 LEU A CA 1
ATOM 717 C C . LEU A 1 87 ? -3.578 -10.893 -12.751 1.00 97.06 87 LEU A C 1
ATOM 719 O O . LEU A 1 87 ? -4.789 -10.706 -12.614 1.00 97.06 87 LEU A O 1
ATOM 723 N N . GLN A 1 88 ? -2.783 -10.057 -13.408 1.00 95.12 88 GLN A N 1
ATOM 724 C CA . GLN A 1 88 ? -3.216 -8.851 -14.099 1.00 95.12 88 GLN A CA 1
ATOM 725 C C . GLN A 1 88 ? -2.610 -8.801 -15.500 1.00 95.12 88 GLN A C 1
ATOM 727 O O . GLN A 1 88 ? -1.408 -8.987 -15.677 1.00 95.12 88 GLN A O 1
ATOM 732 N N . ASP A 1 89 ? -3.454 -8.493 -16.479 1.00 93.88 89 ASP A N 1
ATOM 733 C CA . ASP A 1 89 ? -3.043 -8.093 -17.821 1.00 93.88 89 ASP A CA 1
ATOM 734 C C . ASP A 1 89 ? -3.560 -6.676 -18.081 1.00 93.88 89 ASP A C 1
ATOM 736 O O . ASP A 1 89 ? -4.773 -6.453 -18.097 1.00 93.88 89 ASP A O 1
ATOM 740 N N . SER A 1 90 ? -2.647 -5.723 -18.256 1.00 91.81 90 SER A N 1
ATOM 741 C CA . SER A 1 90 ? -2.941 -4.303 -18.453 1.00 91.81 90 SER A CA 1
ATOM 742 C C . SER A 1 90 ? -2.298 -3.824 -19.747 1.00 91.81 90 SER A C 1
ATOM 744 O O . SER A 1 90 ? -1.079 -3.820 -19.869 1.00 91.81 90 SER A O 1
ATOM 746 N N . ARG A 1 91 ? -3.105 -3.392 -20.722 1.00 88.69 91 ARG A N 1
ATOM 747 C CA . ARG A 1 91 ? -2.637 -3.033 -22.071 1.00 88.69 91 ARG A CA 1
ATOM 748 C C . ARG A 1 91 ? -3.168 -1.692 -22.546 1.00 88.69 91 ARG A C 1
ATOM 750 O O . ARG A 1 91 ? -4.282 -1.299 -22.204 1.00 88.69 91 ARG A O 1
ATOM 757 N N . LEU A 1 92 ? -2.369 -1.038 -23.383 1.00 87.25 92 LEU A N 1
ATOM 758 C CA . LEU A 1 92 ? -2.822 -0.019 -24.323 1.00 87.25 92 LEU A CA 1
ATOM 759 C C . LEU A 1 92 ? -3.199 -0.723 -25.637 1.00 87.25 92 LEU A C 1
ATOM 761 O O . LEU A 1 92 ? -2.399 -1.482 -26.186 1.00 87.25 92 LEU A O 1
ATOM 765 N N . LEU A 1 93 ? -4.411 -0.497 -26.135 1.00 84.94 93 LEU A N 1
ATOM 766 C CA . LEU A 1 93 ? -4.850 -1.007 -27.433 1.00 84.94 93 LEU A CA 1
ATOM 767 C C . LEU A 1 93 ? -4.242 -0.171 -28.567 1.00 84.94 93 LEU A C 1
ATOM 769 O O . LEU A 1 93 ? -4.072 1.040 -28.433 1.00 84.94 93 LEU A O 1
ATOM 773 N N . GLY A 1 94 ? -3.929 -0.817 -29.695 1.00 77.88 94 GLY A N 1
ATOM 774 C CA . GLY A 1 94 ? -3.271 -0.153 -30.830 1.00 77.88 94 GLY A CA 1
ATOM 775 C C . GLY A 1 94 ? -1.796 0.180 -30.565 1.00 77.88 94 GLY A C 1
ATOM 776 O O . GLY A 1 94 ? -1.322 1.267 -30.908 1.00 77.88 94 GLY A O 1
ATOM 777 N N . GLY A 1 95 ? -1.080 -0.724 -29.888 1.00 69.56 95 GLY A N 1
ATOM 778 C CA . GLY A 1 95 ? 0.367 -0.617 -29.687 1.00 69.56 95 GLY A CA 1
ATOM 779 C C . GLY A 1 95 ? 1.141 -0.647 -31.010 1.00 69.56 95 GLY A C 1
ATOM 780 O O . GLY A 1 95 ? 0.690 -1.232 -31.992 1.00 69.56 95 GLY A O 1
ATOM 781 N N . GLU A 1 96 ? 2.318 -0.024 -31.029 1.00 66.56 96 GLU A N 1
ATOM 782 C CA . GLU A 1 96 ? 3.157 0.133 -32.236 1.00 66.56 96 GLU A CA 1
ATOM 783 C C . GLU A 1 96 ? 3.705 -1.191 -32.769 1.00 66.56 96 GLU A C 1
ATOM 785 O O . GLU A 1 96 ? 4.116 -1.280 -33.916 1.00 66.56 96 GLU A O 1
ATOM 790 N N . ASP A 1 97 ? 3.659 -2.239 -31.956 1.00 71.38 97 ASP A N 1
ATOM 791 C CA . ASP A 1 97 ? 4.194 -3.554 -32.290 1.00 71.38 97 ASP A CA 1
ATOM 792 C C . ASP A 1 97 ? 3.176 -4.485 -32.968 1.00 71.38 97 ASP A C 1
ATOM 794 O O . ASP A 1 97 ? 3.514 -5.618 -33.313 1.00 71.38 97 ASP A O 1
ATOM 798 N N . ASN A 1 98 ? 1.930 -4.044 -33.172 1.00 69.56 98 ASN A N 1
ATOM 799 C CA . ASN A 1 98 ? 0.891 -4.873 -33.785 1.00 69.56 98 ASN A CA 1
ATOM 800 C C . ASN A 1 98 ? -0.063 -4.043 -34.662 1.00 69.56 98 ASN A C 1
ATOM 802 O O . ASN A 1 98 ? -1.061 -3.506 -34.177 1.00 69.56 98 ASN A O 1
ATOM 806 N N . PHE A 1 99 ? 0.242 -3.951 -35.960 1.00 77.00 99 PHE A N 1
ATOM 807 C CA . PHE A 1 99 ? -0.569 -3.254 -36.966 1.00 77.00 99 PHE A CA 1
ATOM 808 C C . PHE A 1 99 ? -0.515 -3.965 -38.328 1.00 77.00 99 PHE A C 1
ATOM 810 O O . PHE A 1 99 ? 0.200 -4.949 -38.514 1.00 77.00 99 PHE A O 1
ATOM 817 N N . ALA A 1 100 ? -1.299 -3.491 -39.301 1.00 76.81 100 ALA A N 1
ATOM 818 C CA . ALA A 1 100 ? -1.371 -4.102 -40.627 1.00 76.81 100 ALA A CA 1
ATOM 819 C C . ALA A 1 100 ? 0.017 -4.144 -41.302 1.00 76.81 100 ALA A C 1
ATOM 821 O O . ALA A 1 100 ? 0.552 -3.113 -41.700 1.00 76.81 100 ALA A O 1
ATOM 822 N N . GLY A 1 101 ? 0.592 -5.344 -41.418 1.00 79.81 101 GLY A N 1
ATOM 823 C CA . GLY A 1 101 ? 1.909 -5.579 -42.021 1.00 79.81 101 GLY A CA 1
ATOM 824 C C . GLY A 1 101 ? 3.053 -5.826 -41.031 1.00 79.81 101 GLY A C 1
ATOM 825 O O . GLY A 1 101 ? 4.146 -6.172 -41.473 1.00 79.81 101 GLY A O 1
ATOM 826 N N . LEU A 1 102 ? 2.823 -5.715 -39.716 1.00 76.88 102 LEU A N 1
ATOM 827 C CA . LEU A 1 102 ? 3.822 -6.038 -38.697 1.00 76.88 102 LEU A CA 1
ATOM 828 C C . LEU A 1 102 ? 3.181 -6.706 -37.476 1.00 76.88 102 LEU A C 1
ATOM 830 O O . LEU A 1 102 ? 2.305 -6.136 -36.831 1.00 76.88 102 LEU A O 1
ATOM 834 N N . SER A 1 103 ? 3.665 -7.902 -37.136 1.00 80.44 103 SER A N 1
ATOM 835 C CA . SER A 1 103 ? 3.270 -8.626 -35.927 1.00 80.44 103 SER A CA 1
ATOM 836 C C . SER A 1 103 ? 4.502 -8.899 -35.072 1.00 80.44 103 SER A C 1
ATOM 838 O O . SER A 1 103 ? 5.340 -9.735 -35.413 1.00 80.44 103 SER A O 1
ATOM 840 N N . LYS A 1 104 ? 4.629 -8.161 -33.971 1.00 78.06 104 LYS A N 1
ATOM 841 C CA . LYS A 1 104 ? 5.638 -8.369 -32.933 1.00 78.06 104 LYS A CA 1
ATOM 842 C C . LYS A 1 104 ? 4.944 -8.627 -31.597 1.00 78.06 104 LYS A C 1
ATOM 844 O O . LYS A 1 104 ? 3.814 -8.202 -31.358 1.00 78.06 104 LYS A O 1
ATOM 849 N N . ALA A 1 105 ? 5.625 -9.345 -30.707 1.00 75.50 105 ALA A N 1
ATOM 850 C CA . ALA A 1 105 ? 5.166 -9.478 -29.329 1.00 75.50 105 ALA A CA 1
ATOM 851 C C . ALA A 1 105 ? 5.150 -8.088 -28.671 1.00 75.50 105 ALA A C 1
ATOM 853 O O . ALA A 1 105 ? 6.148 -7.380 -28.741 1.00 75.50 105 ALA A O 1
ATOM 854 N N . SER A 1 106 ? 4.050 -7.703 -28.012 1.00 73.44 106 SER A N 1
ATOM 855 C CA . SER A 1 106 ? 3.839 -6.319 -27.550 1.00 73.44 106 SER A CA 1
ATOM 856 C C . SER A 1 106 ? 4.721 -5.873 -26.373 1.00 73.44 106 SER A C 1
ATOM 858 O O . SER A 1 106 ? 4.439 -4.837 -25.781 1.00 73.44 106 SER A O 1
ATOM 860 N N . GLY A 1 107 ? 5.694 -6.683 -25.937 1.00 73.38 107 GLY A N 1
ATOM 861 C CA . GLY A 1 107 ? 6.558 -6.435 -24.770 1.00 73.38 107 GLY A CA 1
ATOM 862 C C . GLY A 1 107 ? 5.860 -6.451 -23.398 1.00 73.38 107 GLY A C 1
ATOM 863 O O . GLY A 1 107 ? 6.502 -6.734 -22.389 1.00 73.38 107 GLY A O 1
ATOM 864 N N . VAL A 1 108 ? 4.549 -6.201 -23.354 1.00 76.75 108 VAL A N 1
ATOM 865 C CA . VAL A 1 108 ? 3.707 -6.216 -22.151 1.00 76.75 108 VAL A CA 1
ATOM 866 C C . VAL A 1 108 ? 3.552 -7.642 -21.627 1.00 76.75 108 VAL A C 1
ATOM 868 O O . VAL A 1 108 ? 3.183 -8.555 -22.369 1.00 76.75 108 VAL A O 1
ATOM 871 N N . LYS A 1 109 ? 3.825 -7.826 -20.334 1.00 83.50 109 LYS A N 1
ATOM 872 C CA . LYS A 1 109 ? 3.764 -9.119 -19.650 1.00 83.50 109 LYS A CA 1
ATOM 873 C C . LYS A 1 109 ? 2.554 -9.176 -18.726 1.00 83.50 109 LYS A C 1
ATOM 875 O O . LYS A 1 109 ? 2.191 -8.181 -18.108 1.00 83.50 109 LYS A O 1
ATOM 880 N N . ILE A 1 110 ? 1.972 -10.367 -18.615 1.00 89.31 110 ILE A N 1
ATOM 881 C CA . ILE A 1 110 ? 1.042 -10.687 -17.531 1.00 89.31 110 ILE A CA 1
ATOM 882 C C . ILE A 1 110 ? 1.862 -10.766 -16.244 1.00 89.31 110 ILE A C 1
ATOM 884 O O . ILE A 1 110 ? 2.911 -11.412 -16.218 1.00 89.31 110 ILE A O 1
ATOM 888 N N . GLU A 1 111 ? 1.380 -10.125 -15.188 1.00 91.56 111 GLU A N 1
ATOM 889 C CA . GLU A 1 111 ? 2.078 -10.020 -13.907 1.00 91.56 111 GLU A CA 1
ATOM 890 C C . GLU A 1 111 ? 1.179 -10.439 -12.740 1.00 91.56 111 GLU A C 1
ATOM 892 O O . GLU A 1 111 ? -0.052 -10.398 -12.828 1.00 91.56 111 GLU A O 1
ATOM 897 N N . PHE A 1 112 ? 1.785 -10.820 -11.615 1.00 94.56 112 PHE A N 1
ATOM 898 C CA . PHE A 1 112 ? 1.051 -10.942 -10.361 1.00 94.56 112 PHE A CA 1
ATOM 899 C C . PHE A 1 112 ? 0.839 -9.547 -9.774 1.00 94.56 112 PHE A C 1
ATOM 901 O O . PHE A 1 112 ? 1.758 -8.932 -9.237 1.00 94.56 112 PHE A O 1
ATOM 908 N N . HIS A 1 113 ? -0.396 -9.052 -9.830 1.00 95.38 113 HIS A N 1
ATOM 909 C CA . HIS A 1 113 ? -0.762 -7.841 -9.098 1.00 95.38 113 HIS A CA 1
ATOM 910 C C . HIS A 1 113 ? -0.722 -8.099 -7.593 1.00 95.38 113 HIS A C 1
ATOM 912 O O . HIS A 1 113 ? -0.252 -7.249 -6.847 1.00 95.38 113 HIS A O 1
ATOM 918 N N . GLN A 1 114 ? -1.146 -9.281 -7.138 1.00 96.88 114 GLN A N 1
ATOM 919 C CA . GLN A 1 114 ? -0.990 -9.720 -5.749 1.00 96.88 114 GLN A CA 1
ATOM 920 C C . GLN A 1 114 ? -0.638 -11.207 -5.707 1.00 96.88 114 GLN A C 1
ATOM 922 O O . GLN A 1 114 ? -1.179 -11.997 -6.476 1.00 96.88 114 GLN A O 1
ATOM 927 N N . ILE A 1 115 ? 0.238 -11.591 -4.790 1.00 97.75 115 ILE A N 1
ATOM 928 C CA . ILE A 1 115 ? 0.535 -12.981 -4.458 1.00 97.75 115 ILE A CA 1
ATOM 929 C C . ILE A 1 115 ? 1.045 -13.036 -3.020 1.00 97.75 115 ILE A C 1
ATOM 931 O O . ILE A 1 115 ? 2.146 -12.579 -2.729 1.00 97.75 115 ILE A O 1
ATOM 935 N N . TYR A 1 116 ? 0.233 -13.534 -2.093 1.00 98.25 116 TYR A N 1
ATOM 936 C CA . TYR A 1 116 ? 0.588 -13.528 -0.677 1.00 98.25 116 TYR A CA 1
ATOM 937 C C . TYR A 1 116 ? 0.008 -14.706 0.094 1.00 98.25 116 TYR A C 1
ATOM 939 O O . TYR A 1 116 ? -1.023 -15.280 -0.263 1.00 98.25 116 TYR A O 1
ATOM 947 N N . PHE A 1 117 ? 0.652 -14.988 1.222 1.00 97.94 117 PHE A N 1
ATOM 948 C CA . PHE A 1 117 ? 0.113 -15.819 2.288 1.00 97.94 117 PHE A CA 1
ATOM 949 C C . PHE A 1 117 ? -0.223 -14.950 3.492 1.00 97.94 117 PHE A C 1
ATOM 951 O O . PHE A 1 117 ? 0.499 -14.008 3.818 1.00 97.94 117 PHE A O 1
ATOM 958 N N . GLN A 1 118 ? -1.324 -15.260 4.161 1.00 97.81 118 GLN A N 1
ATOM 959 C CA . GLN A 1 118 ? -1.748 -14.605 5.386 1.00 97.81 118 GLN A CA 1
ATOM 960 C C . GLN A 1 118 ? -2.057 -15.656 6.442 1.00 97.81 118 GLN A C 1
ATOM 962 O O . GLN A 1 118 ? -2.785 -16.607 6.179 1.00 97.81 118 GLN A O 1
ATOM 967 N N . VAL A 1 119 ? -1.529 -15.460 7.644 1.00 97.19 119 VAL A N 1
ATOM 968 C CA . VAL A 1 119 ? -1.871 -16.258 8.817 1.00 97.19 119 VAL A CA 1
ATOM 969 C C . VAL A 1 119 ? -2.645 -15.369 9.774 1.00 97.19 119 VAL A C 1
ATOM 971 O O . VAL A 1 119 ? -2.142 -14.344 10.233 1.00 97.19 119 VAL A O 1
ATOM 974 N N . ASN A 1 120 ? -3.878 -15.763 10.055 1.00 95.94 120 ASN A N 1
ATOM 975 C CA . ASN A 1 120 ? -4.781 -15.107 10.985 1.00 95.94 120 ASN A CA 1
ATOM 976 C C . ASN A 1 120 ? -4.687 -15.754 12.365 1.00 95.94 120 ASN A C 1
ATOM 978 O O . ASN A 1 120 ? -4.337 -16.923 12.507 1.00 95.94 120 ASN A O 1
ATOM 982 N N . ASN A 1 121 ? -5.077 -15.005 13.391 1.00 93.50 121 ASN A N 1
ATOM 983 C CA . ASN A 1 121 ? -5.175 -15.495 14.764 1.00 93.50 121 ASN A CA 1
ATOM 984 C C . ASN A 1 121 ? -3.880 -16.134 15.309 1.00 93.50 121 ASN A C 1
ATOM 986 O O . ASN A 1 121 ? -3.917 -17.160 16.000 1.00 93.50 121 ASN A O 1
ATOM 990 N N . LEU A 1 122 ? -2.727 -15.537 14.989 1.00 89.94 122 LEU A N 1
ATOM 991 C CA . LEU A 1 122 ? -1.412 -16.033 15.385 1.00 89.94 122 LEU A CA 1
ATOM 992 C C . LEU A 1 122 ? -1.366 -16.237 16.909 1.00 89.94 122 LEU A C 1
ATOM 994 O O . LEU A 1 122 ? -1.724 -15.346 17.683 1.00 89.94 122 LEU A O 1
ATOM 998 N N . LEU A 1 123 ? -0.945 -17.427 17.351 1.00 83.62 123 LEU A N 1
ATOM 999 C CA . LEU A 1 123 ? -0.891 -17.807 18.771 1.00 83.62 123 LEU A CA 1
ATOM 1000 C C . LEU A 1 123 ? -2.236 -17.646 19.520 1.00 83.62 123 LEU A C 1
ATOM 1002 O O . LEU A 1 123 ? -2.245 -17.324 20.709 1.00 83.62 123 LEU A O 1
ATOM 1006 N N . LYS A 1 124 ? -3.376 -17.849 18.836 1.00 80.06 124 LYS A N 1
ATOM 1007 C CA . LYS A 1 124 ? -4.746 -17.655 19.366 1.00 80.06 124 LYS A CA 1
ATOM 1008 C C . LYS A 1 124 ? -5.038 -16.224 19.844 1.00 80.06 124 LYS A C 1
ATOM 1010 O O . LYS A 1 124 ? -5.980 -15.996 20.600 1.00 80.06 124 LYS A O 1
ATOM 1015 N N . ARG A 1 125 ? -4.232 -15.250 19.422 1.00 86.25 125 ARG A N 1
ATOM 1016 C CA . ARG A 1 125 ? -4.459 -13.818 19.657 1.00 86.25 125 ARG A CA 1
ATOM 1017 C C . ARG A 1 125 ? -5.058 -13.215 18.399 1.00 86.25 125 ARG A C 1
ATOM 1019 O O . ARG A 1 125 ? -4.831 -13.749 17.326 1.00 86.25 125 ARG A O 1
ATOM 1026 N N . ASN A 1 126 ? -5.764 -12.087 18.499 1.00 92.81 126 ASN A N 1
ATOM 1027 C CA . ASN A 1 126 ? -6.299 -11.389 17.322 1.00 92.81 126 ASN A CA 1
ATOM 1028 C C . ASN A 1 126 ? -5.197 -10.649 16.539 1.00 92.81 126 ASN A C 1
ATOM 1030 O O . ASN A 1 126 ? -5.239 -9.430 16.378 1.00 92.81 126 ASN A O 1
ATOM 1034 N N . TRP A 1 127 ? -4.157 -11.372 16.141 1.00 96.06 127 TRP A N 1
ATOM 1035 C CA . TRP A 1 127 ? -2.984 -10.880 15.442 1.00 96.06 127 TRP A CA 1
ATOM 1036 C C . TRP A 1 127 ? -2.846 -11.642 14.133 1.00 96.06 127 TRP A C 1
ATOM 1038 O O . TRP A 1 127 ? -2.986 -12.863 14.111 1.00 96.06 127 TRP A O 1
ATOM 1048 N N . SER A 1 128 ? -2.578 -10.929 13.049 1.00 97.62 128 SER A N 1
ATOM 1049 C CA . SER A 1 128 ? -2.445 -11.502 11.716 1.00 97.62 128 SER A CA 1
ATOM 1050 C C . SER A 1 128 ? -1.150 -11.032 11.072 1.00 97.62 128 SER A C 1
ATOM 1052 O O . SER A 1 128 ? -0.681 -9.927 11.342 1.00 97.62 128 SER A O 1
ATOM 1054 N N . MET A 1 129 ? -0.564 -11.871 10.225 1.00 97.94 129 MET A N 1
ATOM 1055 C CA . MET A 1 129 ? 0.630 -11.532 9.451 1.00 97.94 129 MET A CA 1
ATOM 1056 C C . MET A 1 129 ? 0.429 -11.938 7.999 1.00 97.94 129 MET A C 1
ATOM 1058 O O . MET A 1 129 ? -0.081 -13.023 7.725 1.00 97.94 129 MET A O 1
ATOM 1062 N N . ARG A 1 130 ? 0.829 -11.067 7.079 1.00 98.00 130 ARG A N 1
ATOM 1063 C CA . ARG A 1 130 ? 0.775 -11.258 5.633 1.00 98.00 130 ARG A CA 1
ATOM 1064 C C . ARG A 1 130 ? 2.175 -11.121 5.046 1.00 98.00 130 ARG A C 1
ATOM 1066 O O . ARG A 1 130 ? 2.882 -10.186 5.406 1.00 98.00 130 ARG A O 1
ATOM 1073 N N . PHE A 1 131 ? 2.534 -12.024 4.140 1.00 97.88 131 PHE A N 1
ATOM 1074 C CA . PHE A 1 131 ? 3.845 -12.106 3.495 1.00 97.88 131 PHE A CA 1
ATOM 1075 C C . PHE A 1 131 ? 3.674 -12.268 1.982 1.00 97.88 131 PHE A C 1
ATOM 1077 O O . PHE A 1 131 ? 2.868 -13.095 1.550 1.00 97.88 131 PHE A O 1
ATOM 1084 N N . GLY A 1 132 ? 4.428 -11.512 1.184 1.00 97.31 132 GLY A N 1
ATOM 1085 C CA . GLY A 1 132 ? 4.402 -11.564 -0.283 1.00 97.31 132 GLY A CA 1
ATOM 1086 C C . GLY A 1 132 ? 4.069 -10.209 -0.904 1.00 97.31 132 GLY A C 1
ATOM 1087 O O . GLY A 1 132 ? 4.382 -9.177 -0.320 1.00 97.31 132 GLY A O 1
ATOM 1088 N N . ARG A 1 133 ? 3.415 -10.210 -2.070 1.00 96.38 133 ARG A N 1
ATOM 1089 C CA . ARG A 1 133 ? 2.956 -9.017 -2.794 1.00 96.38 133 ARG A CA 1
ATOM 1090 C C . ARG A 1 133 ? 1.477 -8.750 -2.532 1.00 96.38 133 ARG A C 1
ATOM 1092 O O . ARG A 1 133 ? 0.631 -9.580 -2.865 1.00 96.38 133 ARG A O 1
ATOM 1099 N N . PHE A 1 134 ? 1.129 -7.598 -1.973 1.00 97.00 134 PHE A N 1
ATOM 1100 C CA . PHE A 1 134 ? -0.246 -7.267 -1.596 1.00 97.00 134 PHE A CA 1
ATOM 1101 C C . PHE A 1 134 ? -0.564 -5.778 -1.729 1.00 97.00 134 PHE A C 1
ATOM 1103 O O . PHE A 1 134 ? 0.302 -4.908 -1.653 1.00 97.00 134 PHE A O 1
ATOM 1110 N N . GLU A 1 135 ? -1.848 -5.466 -1.883 1.00 95.75 135 GLU A N 1
ATOM 1111 C CA . GLU A 1 135 ? -2.324 -4.094 -1.740 1.00 95.75 135 GLU A CA 1
ATOM 1112 C C . GLU A 1 135 ? -2.349 -3.688 -0.259 1.00 95.75 135 GLU A C 1
ATOM 1114 O O . GLU A 1 135 ? -2.859 -4.422 0.593 1.00 95.75 135 GLU A O 1
ATOM 1119 N N . MET A 1 136 ? -1.872 -2.479 0.049 1.00 94.31 136 MET A N 1
ATOM 1120 C CA . MET A 1 136 ? -1.897 -1.932 1.408 1.00 94.31 136 MET A CA 1
ATOM 1121 C C . MET A 1 136 ? -2.413 -0.485 1.412 1.00 94.31 136 MET A C 1
ATOM 1123 O O . MET A 1 136 ? -1.631 0.442 1.588 1.00 94.31 136 MET A O 1
ATOM 1127 N N . PRO A 1 137 ? -3.719 -0.252 1.175 1.00 93.69 137 PRO A N 1
ATOM 1128 C CA . PRO A 1 137 ? -4.292 1.090 1.250 1.00 93.69 137 PRO A CA 1
ATOM 1129 C C . PRO A 1 137 ? -4.227 1.640 2.684 1.00 93.69 137 PRO A C 1
ATOM 1131 O O . PRO A 1 137 ? -4.912 1.118 3.561 1.00 93.69 137 PRO A O 1
ATOM 1134 N N . LEU A 1 138 ? -3.477 2.717 2.922 1.00 92.06 138 LEU A N 1
ATOM 1135 C CA . LEU A 1 138 ? -3.406 3.399 4.225 1.00 92.06 138 LEU A CA 1
ATOM 1136 C C . LEU A 1 138 ? -3.718 4.894 4.091 1.00 92.06 138 LEU A C 1
ATOM 1138 O O . LEU A 1 138 ? -3.519 5.480 3.025 1.00 92.06 138 LEU A O 1
ATOM 1142 N N . GLY A 1 139 ? -4.225 5.505 5.170 1.00 87.12 139 GLY A N 1
ATOM 1143 C CA . GLY A 1 139 ? -4.482 6.950 5.248 1.00 87.12 139 GLY A CA 1
ATOM 1144 C C . GLY A 1 139 ? -5.407 7.462 4.144 1.00 87.12 139 GLY A C 1
ATOM 1145 O O . GLY A 1 139 ? -5.030 8.345 3.384 1.00 87.12 139 GLY A O 1
ATOM 1146 N N . ALA A 1 140 ? -6.581 6.841 3.971 1.00 86.00 140 ALA A N 1
ATOM 1147 C CA . ALA A 1 140 ? -7.507 7.148 2.869 1.00 86.00 140 ALA A CA 1
ATOM 1148 C C . ALA A 1 140 ? -6.866 7.120 1.467 1.00 86.00 140 ALA A C 1
ATOM 1150 O O . ALA A 1 140 ? -7.292 7.835 0.567 1.00 86.00 140 ALA A O 1
ATOM 1151 N N . GLN A 1 141 ? -5.864 6.259 1.277 1.00 89.38 141 GLN A N 1
ATOM 1152 C CA . GLN A 1 141 ? -5.091 6.135 0.042 1.00 89.38 141 GLN A CA 1
ATOM 1153 C C . GLN A 1 141 ? -4.174 7.325 -0.282 1.00 89.38 141 GLN A C 1
ATOM 1155 O O . GLN A 1 141 ? -3.670 7.394 -1.402 1.00 89.38 141 GLN A O 1
ATOM 1160 N N . ARG A 1 142 ? -3.921 8.233 0.670 1.00 85.62 142 ARG A N 1
ATOM 1161 C CA . ARG A 1 142 ? -2.932 9.314 0.519 1.00 85.62 142 ARG A CA 1
ATOM 1162 C C . ARG A 1 142 ? -1.527 8.885 0.926 1.00 85.62 142 ARG A C 1
ATOM 1164 O O . ARG A 1 142 ? -0.575 9.276 0.264 1.00 85.62 142 ARG A O 1
ATOM 1171 N N . LEU A 1 143 ? -1.406 8.040 1.955 1.00 88.00 143 LEU A N 1
ATOM 1172 C CA . LEU A 1 143 ? -0.113 7.475 2.357 1.00 88.00 143 LEU A CA 1
ATOM 1173 C C . LEU A 1 143 ? 0.284 6.354 1.405 1.00 88.00 143 LEU A C 1
ATOM 1175 O O . LEU A 1 143 ? 1.256 6.466 0.665 1.00 88.00 143 LEU A O 1
ATOM 1179 N N . PHE A 1 144 ? -0.534 5.303 1.355 1.00 90.94 144 PHE A N 1
ATOM 1180 C CA . PHE A 1 144 ? -0.378 4.211 0.403 1.00 90.94 144 PHE A CA 1
ATOM 1181 C C . PHE A 1 144 ? -1.681 4.018 -0.348 1.00 90.94 144 PHE A C 1
ATOM 1183 O O . PHE A 1 144 ? -2.723 3.744 0.244 1.00 90.94 144 PHE A O 1
ATOM 1190 N N . SER A 1 145 ? -1.622 4.171 -1.665 1.00 89.44 145 SER A N 1
ATOM 1191 C CA . SER A 1 145 ? -2.768 4.025 -2.554 1.00 89.44 145 SER A CA 1
ATOM 1192 C C . SER A 1 145 ? -2.737 2.678 -3.256 1.00 89.44 145 SER A C 1
ATOM 1194 O O . SER A 1 145 ? -1.666 2.212 -3.633 1.00 89.44 145 SER A O 1
ATOM 1196 N N . LYS A 1 146 ? -3.915 2.109 -3.533 1.00 90.31 146 LYS A N 1
ATOM 1197 C CA . LYS A 1 146 ? -4.043 1.028 -4.528 1.00 90.31 146 LYS A CA 1
ATOM 1198 C C . LYS A 1 146 ? -3.866 1.550 -5.953 1.00 90.31 146 LYS A C 1
ATOM 1200 O O . LYS A 1 146 ? -3.693 0.765 -6.876 1.00 90.31 146 LYS A O 1
ATOM 1205 N N . ASN A 1 147 ? -3.995 2.865 -6.146 1.00 86.50 147 ASN A N 1
ATOM 1206 C CA . ASN A 1 147 ? -3.969 3.559 -7.430 1.00 86.50 147 ASN A CA 1
ATOM 1207 C C . ASN A 1 147 ? -4.810 2.875 -8.526 1.00 86.50 147 ASN A C 1
ATOM 1209 O O . ASN A 1 147 ? -4.415 2.797 -9.686 1.00 86.50 147 ASN A O 1
ATOM 1213 N N . ASN A 1 148 ? -5.992 2.360 -8.173 1.00 84.19 148 ASN A N 1
ATOM 1214 C CA . ASN A 1 148 ? -6.815 1.611 -9.124 1.00 84.19 148 ASN A CA 1
ATOM 1215 C C . ASN A 1 148 ? -7.387 2.482 -10.255 1.00 84.19 148 ASN A C 1
ATOM 1217 O O . ASN A 1 148 ? -7.915 1.916 -11.210 1.00 84.19 148 ASN A O 1
ATOM 1221 N N . TRP A 1 149 ? -7.260 3.812 -10.179 1.00 83.12 149 TRP A N 1
ATOM 1222 C CA . TRP A 1 149 ? -7.552 4.730 -11.284 1.00 83.12 149 TRP A CA 1
ATOM 1223 C C . TRP A 1 149 ? -6.626 4.511 -12.479 1.00 83.12 149 TRP A C 1
ATOM 1225 O O . TRP A 1 149 ? -7.102 4.516 -13.614 1.00 83.12 149 TRP A O 1
ATOM 1235 N N . ASN A 1 150 ? -5.341 4.246 -12.237 1.00 85.69 150 ASN A N 1
ATOM 1236 C CA . ASN A 1 150 ? -4.375 3.945 -13.287 1.00 85.69 150 ASN A CA 1
ATOM 1237 C C . ASN A 1 150 ? -4.660 2.568 -13.929 1.00 85.69 150 ASN A C 1
ATOM 1239 O O . ASN A 1 150 ? -5.393 1.731 -13.384 1.00 85.69 150 ASN A O 1
ATOM 1243 N N . ASN A 1 151 ? -4.125 2.326 -15.129 1.00 86.56 151 ASN A N 1
ATOM 1244 C CA . ASN A 1 151 ? -4.178 1.020 -15.784 1.00 86.56 151 ASN A CA 1
ATOM 1245 C C . ASN A 1 151 ? -3.376 -0.047 -15.035 1.00 86.56 151 ASN A C 1
ATOM 1247 O O . ASN A 1 151 ? -3.754 -1.216 -15.049 1.00 86.56 151 ASN A O 1
ATOM 1251 N N . TYR A 1 152 ? -2.355 0.372 -14.297 1.00 86.69 152 TYR A N 1
ATOM 1252 C CA . TYR A 1 152 ? -1.596 -0.469 -13.381 1.00 86.69 152 TYR A CA 1
ATOM 1253 C C . TYR A 1 152 ? -1.972 -0.103 -11.946 1.00 86.69 152 TYR A C 1
ATOM 1255 O O . TYR A 1 152 ? -1.854 1.055 -11.543 1.00 86.69 152 TYR A O 1
ATOM 1263 N N . GLY A 1 153 ? -2.479 -1.075 -11.186 1.00 86.50 153 GLY A N 1
ATOM 1264 C CA . GLY A 1 153 ? -2.666 -0.889 -9.748 1.00 86.50 153 GLY A CA 1
ATOM 1265 C C . GLY A 1 153 ? -1.320 -0.868 -9.021 1.00 86.50 153 GLY A C 1
ATOM 1266 O O . GLY A 1 153 ? -0.306 -1.300 -9.560 1.00 86.50 153 GLY A O 1
ATOM 1267 N N . ARG A 1 154 ? -1.317 -0.403 -7.774 1.00 91.00 154 ARG A N 1
ATOM 1268 C CA . ARG A 1 154 ? -0.146 -0.434 -6.896 1.00 91.00 154 ARG A CA 1
ATOM 1269 C C . ARG A 1 154 ? -0.292 -1.534 -5.847 1.00 91.00 154 ARG A C 1
ATOM 1271 O O . ARG A 1 154 ? -1.285 -1.570 -5.121 1.00 91.00 154 ARG A O 1
ATOM 1278 N N . SER A 1 155 ? 0.740 -2.361 -5.757 1.00 94.00 155 SER A N 1
ATOM 1279 C CA . SER A 1 155 ? 0.953 -3.353 -4.706 1.00 94.00 155 SER A CA 1
ATOM 1280 C C . SER A 1 155 ? 2.360 -3.200 -4.158 1.00 94.00 155 SER A C 1
ATOM 1282 O O . SER A 1 155 ? 3.228 -2.642 -4.827 1.00 94.00 155 SER A O 1
ATOM 1284 N N . PHE A 1 156 ? 2.562 -3.700 -2.950 1.00 94.50 156 PHE A N 1
ATOM 1285 C CA . PHE A 1 156 ? 3.840 -3.688 -2.256 1.00 94.50 156 PHE A CA 1
ATOM 1286 C C . PHE A 1 156 ? 4.270 -5.113 -1.963 1.00 94.50 156 PHE A C 1
ATOM 1288 O O . PHE A 1 156 ? 3.419 -5.981 -1.769 1.00 94.50 156 PHE A O 1
ATOM 1295 N N . GLU A 1 157 ? 5.573 -5.338 -1.912 1.00 95.25 157 GLU A N 1
ATOM 1296 C CA . GLU A 1 157 ? 6.164 -6.605 -1.499 1.00 95.25 157 GLU A CA 1
ATOM 1297 C C . GLU A 1 157 ? 6.696 -6.482 -0.077 1.00 95.25 157 GLU A C 1
ATOM 1299 O O . GLU A 1 157 ? 7.144 -5.415 0.332 1.00 95.25 157 GLU A O 1
ATOM 1304 N N . GLY A 1 158 ? 6.603 -7.553 0.707 1.00 96.19 158 GLY A N 1
ATOM 1305 C CA . GLY A 1 158 ? 7.187 -7.613 2.044 1.00 96.19 158 GLY A CA 1
ATOM 1306 C C . GLY A 1 158 ? 6.273 -8.267 3.070 1.00 96.19 158 GLY A C 1
ATOM 1307 O O . GLY A 1 158 ? 5.642 -9.295 2.806 1.00 96.19 158 GLY A O 1
ATOM 1308 N N . VAL A 1 159 ? 6.233 -7.680 4.267 1.00 97.69 159 VAL A N 1
ATOM 1309 C CA . VAL A 1 159 ? 5.525 -8.193 5.443 1.00 97.69 159 VAL A CA 1
ATOM 1310 C C . VAL A 1 159 ? 4.605 -7.127 6.025 1.00 97.69 159 VAL A C 1
ATOM 1312 O O . VAL A 1 159 ? 5.030 -6.012 6.319 1.00 97.69 159 VAL A O 1
ATOM 1315 N N . HIS A 1 160 ? 3.347 -7.491 6.262 1.00 97.75 160 HIS A N 1
ATOM 1316 C CA . HIS A 1 160 ? 2.358 -6.660 6.948 1.00 97.75 160 HIS A CA 1
ATOM 1317 C C . HIS A 1 160 ? 1.775 -7.421 8.135 1.00 97.75 160 HIS A C 1
ATOM 1319 O O . HIS A 1 160 ? 1.169 -8.478 7.993 1.00 97.75 160 HIS A O 1
ATOM 1325 N N . SER A 1 161 ? 1.977 -6.880 9.328 1.00 97.69 161 SER A N 1
ATOM 1326 C CA . SER A 1 161 ? 1.594 -7.470 10.604 1.00 97.69 161 SER A CA 1
ATOM 1327 C C . SER A 1 161 ? 0.562 -6.568 11.266 1.00 97.69 161 SER A C 1
ATOM 1329 O O . SER A 1 161 ? 0.803 -5.374 11.432 1.00 97.69 161 SER A O 1
ATOM 1331 N N . PHE A 1 162 ? -0.615 -7.088 11.597 1.00 97.06 162 PHE A N 1
ATOM 1332 C CA . PHE A 1 162 ? -1.729 -6.249 12.027 1.00 97.06 162 PHE A CA 1
ATOM 1333 C C . PHE A 1 162 ? -2.624 -6.910 13.069 1.00 97.06 162 PHE A C 1
ATOM 1335 O O . PHE A 1 162 ? -2.810 -8.125 13.114 1.00 97.06 162 PHE A O 1
ATOM 1342 N N . THR A 1 163 ? -3.221 -6.077 13.913 1.00 95.88 163 THR A N 1
ATOM 1343 C CA . THR A 1 163 ? -4.192 -6.482 14.929 1.00 95.88 163 THR A CA 1
ATOM 1344 C C . THR A 1 163 ? -5.290 -5.439 15.044 1.00 95.88 163 THR A C 1
ATOM 1346 O O . THR A 1 163 ? -5.057 -4.244 14.855 1.00 95.88 163 THR A O 1
ATOM 1349 N N . LYS A 1 164 ? -6.498 -5.889 15.377 1.00 93.69 164 LYS A N 1
ATOM 1350 C CA . LYS A 1 164 ? -7.620 -5.026 15.742 1.00 93.69 164 LYS A CA 1
ATOM 1351 C C . LYS A 1 164 ? -8.204 -5.517 17.056 1.00 93.69 164 LYS A C 1
ATOM 1353 O O . LYS A 1 164 ? -8.457 -6.700 17.226 1.00 93.69 164 LYS A O 1
ATOM 1358 N N . ASN A 1 165 ? -8.430 -4.636 18.011 1.00 90.62 165 ASN A N 1
ATOM 1359 C CA . ASN A 1 165 ? -9.063 -4.985 19.276 1.00 90.62 165 ASN A CA 1
ATOM 1360 C C . ASN A 1 165 ? -10.019 -3.864 19.705 1.00 90.62 165 ASN A C 1
ATOM 1362 O O . ASN A 1 165 ? -10.287 -2.933 18.947 1.00 90.62 165 ASN A O 1
ATOM 1366 N N . ARG A 1 166 ? -10.553 -3.954 20.927 1.00 89.25 166 ARG A N 1
ATOM 1367 C CA . ARG A 1 166 ? -11.485 -2.951 21.471 1.00 89.25 166 ARG A CA 1
ATOM 1368 C C . ARG A 1 166 ? -10.895 -1.540 21.612 1.00 89.25 166 ARG A C 1
ATOM 1370 O O . ARG A 1 166 ? -11.653 -0.605 21.820 1.00 89.25 166 ARG A O 1
ATOM 1377 N N . PHE A 1 167 ? -9.574 -1.395 21.548 1.00 88.44 167 PHE A N 1
ATOM 1378 C CA . PHE A 1 167 ? -8.864 -0.122 21.670 1.00 88.44 167 PHE A CA 1
ATOM 1379 C C . PHE A 1 167 ? -8.461 0.475 20.315 1.00 88.44 167 PHE A C 1
ATOM 1381 O O . PHE A 1 167 ? -7.969 1.599 20.278 1.00 88.44 167 PHE A O 1
ATOM 1388 N N . GLY A 1 168 ? -8.677 -0.236 19.204 1.00 92.19 168 GLY A N 1
ATOM 1389 C CA . GLY A 1 168 ? -8.325 0.231 17.862 1.00 92.19 168 GLY A CA 1
ATOM 1390 C C . GLY A 1 168 ? -7.572 -0.813 17.047 1.00 92.19 168 GLY A C 1
ATOM 1391 O O . GLY A 1 168 ? -7.631 -2.010 17.339 1.00 92.19 168 GLY A O 1
ATOM 1392 N N . SER A 1 169 ? -6.862 -0.360 16.017 1.00 94.56 169 SER A N 1
ATOM 1393 C CA . SER A 1 169 ? -5.991 -1.206 15.199 1.00 94.56 169 SER A CA 1
ATOM 1394 C C . SER A 1 169 ? -4.552 -0.722 15.160 1.00 94.56 169 SER A C 1
ATOM 1396 O O . SER A 1 169 ? -4.286 0.478 15.184 1.00 94.56 169 SER A O 1
ATOM 1398 N N . ILE A 1 170 ? -3.639 -1.682 15.046 1.00 96.56 170 ILE A N 1
ATOM 1399 C CA . ILE A 1 170 ? -2.206 -1.471 14.851 1.00 96.56 170 ILE A CA 1
ATOM 1400 C C . ILE A 1 170 ? -1.816 -2.210 13.579 1.00 96.56 170 ILE A C 1
ATOM 1402 O O . ILE A 1 170 ? -2.176 -3.374 13.407 1.00 96.56 170 ILE A O 1
ATOM 1406 N N . ASN A 1 171 ? -1.068 -1.539 12.714 1.00 97.62 171 ASN A N 1
ATOM 1407 C CA . ASN A 1 171 ? -0.445 -2.112 11.534 1.00 97.62 171 ASN A CA 1
ATOM 1408 C C . ASN A 1 171 ? 1.050 -1.818 11.607 1.00 97.62 171 ASN A C 1
ATOM 1410 O O . ASN A 1 171 ? 1.435 -0.675 11.830 1.00 97.62 171 ASN A O 1
ATOM 1414 N N . LEU A 1 172 ? 1.868 -2.836 11.401 1.00 98.06 172 LEU A N 1
ATOM 1415 C CA . LEU A 1 172 ? 3.315 -2.764 11.261 1.00 98.06 172 LEU A CA 1
ATOM 1416 C C . LEU A 1 172 ? 3.660 -3.296 9.878 1.00 98.06 172 LEU A C 1
ATOM 1418 O O . LEU A 1 172 ? 3.108 -4.317 9.460 1.00 98.06 172 LEU A O 1
ATOM 1422 N N . PHE A 1 173 ? 4.554 -2.629 9.168 1.00 97.56 173 PHE A N 1
ATOM 1423 C CA . PHE A 1 173 ? 4.944 -3.051 7.830 1.00 97.56 173 PHE A CA 1
ATOM 1424 C C . PHE A 1 173 ? 6.442 -2.903 7.611 1.00 97.56 173 PHE A C 1
ATOM 1426 O O . PHE A 1 173 ? 7.058 -1.942 8.068 1.00 97.56 173 PHE A O 1
ATOM 1433 N N . HIS A 1 174 ? 6.986 -3.878 6.894 1.00 96.75 174 HIS A N 1
ATOM 1434 C CA . HIS A 1 174 ? 8.312 -3.874 6.302 1.00 96.75 174 HIS A CA 1
ATOM 1435 C C . HIS A 1 174 ? 8.113 -4.198 4.828 1.00 96.75 174 HIS A C 1
ATOM 1437 O O . HIS A 1 174 ? 7.693 -5.307 4.501 1.00 96.75 174 HIS A O 1
ATOM 1443 N N . LEU A 1 175 ? 8.326 -3.217 3.963 1.00 95.25 175 LEU A N 1
ATOM 1444 C CA . LEU A 1 175 ? 8.106 -3.329 2.531 1.00 95.25 175 LEU A CA 1
ATOM 1445 C C . LEU A 1 175 ? 9.438 -3.227 1.803 1.00 95.25 175 LEU A C 1
ATOM 1447 O O . LEU A 1 175 ? 10.275 -2.398 2.166 1.00 95.25 175 LEU A O 1
ATOM 1451 N N . ILE A 1 176 ? 9.579 -4.041 0.769 1.00 91.19 176 ILE A N 1
ATOM 1452 C CA . ILE A 1 176 ? 10.677 -4.027 -0.187 1.00 91.19 176 ILE A CA 1
ATOM 1453 C C . ILE A 1 176 ? 10.067 -3.518 -1.491 1.00 91.19 176 ILE A C 1
ATOM 1455 O O . ILE A 1 176 ? 9.092 -4.081 -1.989 1.00 91.19 176 ILE A O 1
ATOM 1459 N N . ASN A 1 177 ? 10.572 -2.397 -1.990 1.00 81.75 177 ASN A N 1
ATOM 1460 C CA . ASN A 1 177 ? 10.047 -1.749 -3.188 1.00 81.75 177 ASN A CA 1
ATOM 1461 C C . ASN A 1 177 ? 10.894 -2.066 -4.424 1.00 81.75 177 ASN A C 1
ATOM 1463 O O . ASN A 1 177 ? 10.342 -2.183 -5.517 1.00 81.75 177 ASN A O 1
ATOM 1467 N N . GLU A 1 178 ? 12.211 -2.184 -4.252 1.00 78.69 178 GLU A N 1
ATOM 1468 C CA . GLU A 1 178 ? 13.169 -2.448 -5.324 1.00 78.69 178 GLU A CA 1
ATOM 1469 C C . GLU A 1 178 ? 14.365 -3.232 -4.771 1.00 78.69 178 GLU A C 1
ATOM 1471 O O . GLU A 1 178 ? 14.923 -2.870 -3.735 1.00 78.69 178 GLU A O 1
ATOM 1476 N N . GLU A 1 179 ? 14.734 -4.299 -5.481 1.00 65.81 179 GLU A N 1
ATOM 1477 C CA . GLU A 1 179 ? 15.895 -5.153 -5.215 1.00 65.81 179 GLU A CA 1
ATOM 1478 C C . GLU A 1 179 ? 17.001 -4.789 -6.209 1.00 65.81 179 GLU A C 1
ATOM 1480 O O . GLU A 1 179 ? 16.904 -5.098 -7.402 1.00 65.81 179 GLU A O 1
ATOM 1485 N N . ASN A 1 180 ? 18.082 -4.172 -5.734 1.00 60.56 180 ASN A N 1
ATOM 1486 C CA . ASN A 1 180 ? 19.194 -3.723 -6.584 1.00 60.56 180 ASN A CA 1
ATOM 1487 C C . ASN A 1 180 ? 20.231 -4.830 -6.859 1.00 60.56 180 ASN A C 1
ATOM 1489 O O . ASN A 1 180 ? 21.423 -4.581 -7.039 1.00 60.56 180 ASN A O 1
ATOM 1493 N N . SER A 1 181 ? 19.761 -6.075 -6.969 1.00 58.47 181 SER A N 1
ATOM 1494 C CA . SER A 1 181 ? 20.591 -7.272 -7.182 1.00 58.47 181 SER A CA 1
ATOM 1495 C C . SER A 1 181 ? 21.405 -7.264 -8.487 1.00 58.47 181 SER A C 1
ATOM 1497 O O . SER A 1 181 ? 22.392 -7.989 -8.609 1.00 58.47 181 SER A O 1
ATOM 1499 N N . GLY A 1 182 ? 21.009 -6.450 -9.475 1.00 57.56 182 GLY A N 1
ATOM 1500 C CA . GLY A 1 182 ? 21.717 -6.304 -10.751 1.00 57.56 182 GLY A CA 1
ATOM 1501 C C . GLY A 1 182 ? 22.961 -5.411 -10.689 1.00 57.56 182 GLY A C 1
ATOM 1502 O O . GLY A 1 182 ? 23.826 -5.524 -11.556 1.00 57.56 182 GLY A O 1
ATOM 1503 N N . THR A 1 183 ? 23.060 -4.539 -9.683 1.00 56.97 183 THR A N 1
ATOM 1504 C CA . THR A 1 183 ? 24.168 -3.584 -9.508 1.00 56.97 183 THR A CA 1
ATOM 1505 C C . THR A 1 183 ? 24.995 -3.871 -8.258 1.00 56.97 183 THR A C 1
ATOM 1507 O O . THR A 1 183 ? 26.197 -3.606 -8.265 1.00 56.97 183 THR A O 1
ATOM 1510 N N . ALA A 1 184 ? 24.409 -4.466 -7.214 1.00 57.09 184 ALA A N 1
ATOM 1511 C CA . ALA A 1 184 ? 25.123 -4.832 -5.997 1.00 57.09 184 ALA A CA 1
ATOM 1512 C C . ALA A 1 184 ? 24.568 -6.107 -5.336 1.00 57.09 184 ALA A C 1
ATOM 1514 O O . ALA A 1 184 ? 23.369 -6.350 -5.306 1.00 57.09 184 ALA A O 1
ATOM 1515 N N . ALA A 1 185 ? 25.457 -6.918 -4.754 1.00 56.59 185 ALA A N 1
ATOM 1516 C CA . ALA A 1 185 ? 25.119 -8.204 -4.129 1.00 56.59 185 ALA A CA 1
ATOM 1517 C C . ALA A 1 185 ? 24.739 -8.096 -2.634 1.00 56.59 185 ALA A C 1
ATOM 1519 O O . ALA A 1 185 ? 24.926 -9.053 -1.885 1.00 56.59 185 ALA A O 1
ATOM 1520 N N . SER A 1 186 ? 24.296 -6.922 -2.174 1.00 62.03 186 SER A N 1
ATOM 1521 C CA . SER A 1 186 ? 24.006 -6.653 -0.761 1.00 62.03 186 SER A CA 1
ATOM 1522 C C . SER A 1 186 ? 22.637 -6.011 -0.605 1.00 62.03 186 SER A C 1
ATOM 1524 O O . SER A 1 186 ? 22.384 -4.970 -1.208 1.00 62.03 186 SER A O 1
ATOM 1526 N N . ASP A 1 187 ? 21.826 -6.553 0.303 1.00 58.81 187 ASP A N 1
ATOM 1527 C CA . ASP A 1 187 ? 20.512 -6.013 0.659 1.00 58.81 187 ASP A CA 1
ATOM 1528 C C . ASP A 1 187 ? 20.598 -4.581 1.247 1.00 58.81 187 ASP A C 1
ATOM 1530 O O . ASP A 1 187 ? 19.600 -3.896 1.461 1.00 58.81 187 ASP A O 1
ATOM 1534 N N . TYR A 1 188 ? 21.804 -4.089 1.554 1.00 56.41 188 TYR A N 1
ATOM 1535 C CA . TYR A 1 188 ? 22.018 -2.684 1.910 1.00 56.41 188 TYR A CA 1
ATOM 1536 C C . TYR A 1 188 ? 21.498 -1.724 0.828 1.00 56.41 188 TYR A C 1
ATOM 1538 O O . TYR A 1 188 ? 21.082 -0.623 1.164 1.00 56.41 188 TYR A O 1
ATOM 1546 N N . TYR A 1 189 ? 21.498 -2.142 -0.440 1.00 58.59 189 TYR A N 1
ATOM 1547 C CA . TYR A 1 189 ? 21.133 -1.303 -1.583 1.00 58.59 189 TYR A CA 1
ATOM 1548 C C . TYR A 1 189 ? 19.645 -1.354 -1.953 1.00 58.59 189 TYR A C 1
ATOM 1550 O O . TYR A 1 189 ? 19.244 -0.778 -2.962 1.00 58.59 189 TYR A O 1
ATOM 1558 N N . ASP A 1 190 ? 18.810 -2.022 -1.157 1.00 74.69 190 ASP A N 1
ATOM 1559 C CA . ASP A 1 190 ? 17.387 -2.156 -1.467 1.00 74.69 190 ASP A CA 1
ATOM 1560 C C . ASP A 1 190 ? 16.598 -0.892 -1.119 1.00 74.69 190 ASP A C 1
ATOM 1562 O O . ASP A 1 190 ? 16.851 -0.213 -0.116 1.00 74.69 190 ASP A O 1
ATOM 1566 N N . GLU A 1 191 ? 15.549 -0.621 -1.895 1.00 86.31 191 GLU A N 1
ATOM 1567 C CA . GLU A 1 191 ? 14.552 0.377 -1.524 1.00 86.31 191 GLU A CA 1
ATOM 1568 C C . GLU A 1 191 ? 13.552 -0.231 -0.537 1.00 86.31 191 GLU A C 1
ATOM 1570 O O . GLU A 1 191 ? 12.858 -1.203 -0.847 1.00 86.31 191 GLU A O 1
ATOM 1575 N N . ARG A 1 192 ? 13.438 0.365 0.655 1.00 92.06 192 ARG A N 1
ATOM 1576 C CA . ARG A 1 192 ? 12.624 -0.181 1.746 1.00 92.06 192 ARG A CA 1
ATOM 1577 C C . ARG A 1 192 ? 11.752 0.859 2.416 1.00 92.06 192 ARG A C 1
ATOM 1579 O O . ARG A 1 192 ? 12.149 2.009 2.612 1.00 92.06 192 ARG A O 1
ATOM 1586 N N . ILE A 1 193 ? 10.587 0.407 2.873 1.00 94.81 193 ILE A N 1
ATOM 1587 C CA . ILE A 1 193 ? 9.678 1.196 3.701 1.00 94.81 193 ILE A CA 1
ATOM 1588 C C . ILE A 1 193 ? 9.327 0.425 4.969 1.00 94.81 193 ILE A C 1
ATOM 1590 O O . ILE A 1 193 ? 8.738 -0.650 4.921 1.00 94.81 193 ILE A O 1
ATOM 1594 N N . ASN A 1 194 ? 9.620 1.017 6.120 1.00 96.12 194 ASN A N 1
ATOM 1595 C CA . ASN A 1 194 ? 9.312 0.455 7.431 1.00 96.12 194 ASN A CA 1
ATOM 1596 C C . ASN A 1 194 ? 8.381 1.381 8.182 1.00 96.12 194 ASN A C 1
ATOM 1598 O O . ASN A 1 194 ? 8.634 2.579 8.220 1.00 96.12 194 ASN A O 1
ATOM 1602 N N . GLY A 1 195 ? 7.348 0.872 8.838 1.00 97.38 195 GLY A N 1
ATOM 1603 C CA . GLY A 1 195 ? 6.502 1.777 9.598 1.00 97.38 195 GLY A CA 1
ATOM 1604 C C . GLY A 1 195 ? 5.427 1.140 10.442 1.00 97.38 195 GLY A C 1
ATOM 1605 O O . GLY A 1 195 ? 5.249 -0.078 10.502 1.00 97.38 195 GLY A O 1
ATOM 1606 N N . ILE A 1 196 ? 4.718 2.037 11.116 1.00 97.88 196 ILE A N 1
ATOM 1607 C CA . ILE A 1 196 ? 3.599 1.770 11.997 1.00 97.88 196 ILE A CA 1
ATOM 1608 C C . ILE A 1 196 ? 2.436 2.694 11.640 1.00 97.88 196 ILE A C 1
ATOM 1610 O O . ILE A 1 196 ? 2.609 3.883 11.368 1.00 97.88 196 ILE A O 1
ATOM 1614 N N . TYR A 1 197 ? 1.233 2.137 11.666 1.00 97.62 197 TYR A N 1
ATOM 1615 C CA . TYR A 1 197 ? -0.011 2.865 11.474 1.00 97.62 197 TYR A CA 1
ATOM 1616 C C . TYR A 1 197 ? -1.017 2.444 12.541 1.00 97.62 197 TYR A C 1
ATOM 1618 O O . TYR A 1 197 ? -1.372 1.266 12.662 1.00 97.62 197 TYR A O 1
ATOM 1626 N N . LEU A 1 198 ? -1.467 3.419 13.318 1.00 96.56 198 LEU A N 1
ATOM 1627 C CA . LEU A 1 198 ? -2.367 3.261 14.447 1.00 96.56 198 LEU A CA 1
ATOM 1628 C C . LEU A 1 198 ? -3.706 3.905 14.110 1.00 96.56 198 LEU A C 1
ATOM 1630 O O . LEU A 1 198 ? -3.737 5.055 13.688 1.00 96.56 198 LEU A O 1
ATOM 1634 N N . SER A 1 199 ? -4.799 3.205 14.394 1.00 94.19 199 SER A N 1
ATOM 1635 C CA . SER A 1 199 ? -6.152 3.776 14.379 1.00 94.19 199 SER A CA 1
ATOM 1636 C C . SER A 1 199 ? -6.822 3.496 15.719 1.00 94.19 199 SER A C 1
ATOM 1638 O O . SER A 1 199 ? -7.502 2.470 15.861 1.00 94.19 199 SER A O 1
ATOM 1640 N N . PRO A 1 200 ? -6.572 4.325 16.747 1.00 89.56 200 PRO A N 1
ATOM 1641 C CA . PRO A 1 200 ? -7.222 4.186 18.041 1.00 89.56 200 PRO A CA 1
ATOM 1642 C C . PRO A 1 200 ? -8.742 4.306 17.915 1.00 89.56 200 PRO A C 1
ATOM 1644 O O . PRO A 1 200 ? -9.260 5.152 17.188 1.00 89.56 200 PRO A O 1
ATOM 1647 N N . LEU A 1 201 ? -9.475 3.483 18.660 1.00 82.56 201 LEU A N 1
ATOM 1648 C CA . LEU A 1 201 ? -10.925 3.611 18.745 1.00 82.56 201 LEU A CA 1
ATOM 1649 C C . LEU A 1 201 ? -11.275 4.717 19.750 1.00 82.56 201 LEU A C 1
ATOM 1651 O O . LEU A 1 201 ? -11.246 4.493 20.960 1.00 82.56 201 LEU A O 1
ATOM 1655 N N . MET A 1 202 ? -11.616 5.910 19.261 1.00 72.69 202 MET A N 1
ATOM 1656 C CA . MET A 1 202 ? -12.033 7.042 20.099 1.00 72.69 202 MET A CA 1
ATOM 1657 C C . MET A 1 202 ? -13.559 7.157 20.140 1.00 72.69 202 MET A C 1
ATOM 1659 O O . MET A 1 202 ? -14.146 7.991 19.467 1.00 72.69 202 MET A O 1
ATOM 1663 N N . ASN A 1 203 ? -14.222 6.324 20.947 1.00 59.09 203 ASN A N 1
ATOM 1664 C CA . ASN A 1 203 ? -15.689 6.242 20.911 1.00 59.09 203 ASN A CA 1
ATOM 1665 C C . ASN A 1 203 ? -16.455 7.204 21.833 1.00 59.09 203 ASN A C 1
ATOM 1667 O O . ASN A 1 203 ? -17.678 7.095 21.882 1.00 59.09 203 ASN A O 1
ATOM 1671 N N . ARG A 1 204 ? -15.825 8.095 22.614 1.00 56.62 204 ARG A N 1
ATOM 1672 C CA . ARG A 1 204 ? -16.570 8.890 23.618 1.00 56.62 204 ARG A CA 1
ATOM 1673 C C . ARG A 1 204 ? -15.946 10.250 23.941 1.00 56.62 204 ARG A C 1
ATOM 1675 O O . ARG A 1 204 ? -15.364 10.414 25.008 1.00 56.62 204 ARG A O 1
ATOM 1682 N N . ILE A 1 205 ? -16.143 11.239 23.072 1.00 64.50 205 ILE A N 1
ATOM 1683 C CA . ILE A 1 205 ? -16.137 12.651 23.484 1.00 64.50 205 ILE A CA 1
ATOM 1684 C C . ILE A 1 205 ? -17.578 13.156 23.329 1.00 64.50 205 ILE A C 1
ATOM 1686 O O . ILE A 1 205 ? -18.109 13.106 22.220 1.00 64.50 205 ILE A O 1
ATOM 1690 N N . PRO A 1 206 ? -18.260 13.589 24.407 1.00 60.12 206 PRO A N 1
ATOM 1691 C CA . PRO A 1 206 ? -19.592 14.174 24.286 1.00 60.12 206 PRO A CA 1
ATOM 1692 C C . PRO A 1 206 ? -19.577 15.307 23.247 1.00 60.12 206 PRO A C 1
ATOM 1694 O O . PRO A 1 206 ? -18.665 16.129 23.261 1.00 60.12 206 PRO A O 1
ATOM 1697 N N . PHE A 1 207 ? -20.570 15.343 22.351 1.00 67.88 207 PHE A N 1
ATOM 1698 C CA . PHE A 1 207 ? -20.759 16.357 21.292 1.00 67.88 207 PHE A CA 1
ATOM 1699 C C . PHE A 1 207 ? -19.805 16.321 20.081 1.00 67.88 207 PHE A C 1
ATOM 1701 O O . PHE A 1 207 ? -20.049 17.055 19.124 1.00 67.88 207 PHE A O 1
ATOM 1708 N N . ILE A 1 208 ? -18.773 15.467 20.071 1.00 71.88 208 ILE A N 1
ATOM 1709 C CA . ILE A 1 208 ? -17.872 15.287 18.919 1.00 71.88 208 ILE A CA 1
ATOM 1710 C C . ILE A 1 208 ? -17.896 13.821 18.494 1.00 71.88 208 ILE A C 1
ATOM 1712 O O . ILE A 1 208 ? -17.381 12.947 19.192 1.00 71.88 208 ILE A O 1
ATOM 1716 N N . ASP A 1 209 ? -18.473 13.561 17.323 1.00 79.69 209 ASP A N 1
ATOM 1717 C CA . ASP A 1 209 ? -18.479 12.233 16.715 1.00 79.69 209 ASP A CA 1
ATOM 1718 C C . ASP A 1 209 ? -17.212 12.056 15.868 1.00 79.69 209 ASP A C 1
ATOM 1720 O O . ASP A 1 209 ? -17.145 12.482 14.709 1.00 79.69 209 ASP A O 1
ATOM 1724 N N . MET A 1 210 ? -16.164 11.513 16.496 1.00 82.19 210 MET A N 1
ATOM 1725 C CA . MET A 1 210 ? -14.871 11.260 15.861 1.00 82.19 210 MET A CA 1
ATOM 1726 C C . MET A 1 210 ? -14.948 9.978 15.025 1.00 82.19 210 MET A C 1
ATOM 1728 O O . MET A 1 210 ? -14.876 8.869 15.547 1.00 82.19 210 MET A O 1
ATOM 1732 N N . ASN A 1 211 ? -15.055 10.134 13.707 1.00 82.69 211 ASN A N 1
ATOM 1733 C CA . ASN A 1 211 ? -15.138 9.014 12.768 1.00 82.69 211 ASN A CA 1
ATOM 1734 C C . ASN A 1 211 ? -13.770 8.386 12.489 1.00 82.69 211 ASN A C 1
ATOM 1736 O O . ASN A 1 211 ? -13.666 7.192 12.213 1.00 82.69 211 ASN A O 1
ATOM 1740 N N . VAL A 1 212 ? -12.727 9.216 12.478 1.00 88.94 212 VAL A N 1
ATOM 1741 C CA . VAL A 1 212 ? -11.362 8.821 12.138 1.00 88.94 212 VAL A CA 1
ATOM 1742 C C . VAL A 1 212 ? -10.406 9.531 13.077 1.00 88.94 212 VAL A C 1
ATOM 1744 O O . VAL A 1 212 ? -10.459 10.752 13.201 1.00 88.94 212 VAL A O 1
ATOM 1747 N N . PHE A 1 213 ? -9.497 8.769 13.669 1.00 92.25 213 PHE A N 1
ATOM 1748 C CA . PHE A 1 213 ? -8.276 9.283 14.265 1.00 92.25 213 PHE A CA 1
ATOM 1749 C C . PHE A 1 213 ? -7.170 8.270 13.989 1.00 92.25 213 PHE A C 1
ATOM 1751 O O . PHE A 1 213 ? -7.210 7.151 14.495 1.00 92.25 213 PHE A O 1
ATOM 1758 N N . ASP A 1 214 ? -6.221 8.656 13.147 1.00 94.94 214 ASP A N 1
ATOM 1759 C CA . ASP A 1 214 ? -5.106 7.827 12.723 1.00 94.94 214 ASP A CA 1
ATOM 1760 C C . ASP A 1 214 ? -3.791 8.530 13.068 1.00 94.94 214 ASP A C 1
ATOM 1762 O O . ASP A 1 214 ? -3.659 9.743 12.894 1.00 94.94 214 ASP A O 1
ATOM 1766 N N . LEU A 1 215 ? -2.803 7.760 13.512 1.00 96.44 215 LEU A N 1
ATOM 1767 C CA . LEU A 1 215 ? -1.425 8.202 13.711 1.00 96.44 215 LEU A CA 1
ATOM 1768 C C . LEU A 1 215 ? -0.509 7.293 12.906 1.00 96.44 215 LEU A C 1
ATOM 1770 O O . LEU A 1 215 ? -0.697 6.076 12.891 1.00 96.44 215 LEU A O 1
ATOM 1774 N N . TYR A 1 216 ? 0.501 7.860 12.263 1.00 97.38 216 TYR A N 1
ATOM 1775 C CA . TYR A 1 216 ? 1.433 7.074 11.471 1.00 97.38 216 TYR A CA 1
ATOM 1776 C C . TYR A 1 216 ? 2.857 7.583 11.597 1.00 97.38 216 TYR A C 1
ATOM 1778 O O . TYR A 1 216 ? 3.113 8.776 11.757 1.00 97.38 216 TYR A O 1
ATOM 1786 N N . TRP A 1 217 ? 3.783 6.640 11.486 1.00 97.56 217 TRP A N 1
ATOM 1787 C CA . TRP A 1 217 ? 5.195 6.902 11.293 1.00 97.56 217 TRP A CA 1
ATOM 1788 C C . TRP A 1 217 ? 5.750 5.867 10.327 1.00 97.56 217 TRP A C 1
ATOM 1790 O O . TRP A 1 217 ? 5.468 4.676 10.467 1.00 97.56 217 TRP A O 1
ATOM 1800 N N . TYR A 1 218 ? 6.540 6.302 9.358 1.00 96.69 218 TYR A N 1
ATOM 1801 C CA . TYR A 1 218 ? 7.292 5.395 8.510 1.00 96.69 218 TYR A CA 1
ATOM 1802 C C . TYR A 1 218 ? 8.626 6.000 8.102 1.00 96.69 218 TYR A C 1
ATOM 1804 O O . TYR A 1 218 ? 8.775 7.213 7.975 1.00 96.69 218 TYR A O 1
ATOM 1812 N N . ASN A 1 219 ? 9.592 5.126 7.885 1.00 95.50 219 ASN A N 1
ATOM 1813 C CA . ASN A 1 219 ? 10.894 5.427 7.344 1.00 95.50 219 ASN A CA 1
ATOM 1814 C C . ASN A 1 219 ? 11.000 4.851 5.931 1.00 95.50 219 ASN A C 1
ATOM 1816 O O . ASN A 1 219 ? 10.608 3.711 5.687 1.00 95.50 219 ASN A O 1
ATOM 1820 N N . TYR A 1 220 ? 11.523 5.663 5.025 1.00 93.25 220 TYR A N 1
ATOM 1821 C CA . TYR A 1 220 ? 11.926 5.298 3.681 1.00 93.25 220 TYR A CA 1
ATOM 1822 C C . TYR A 1 220 ? 13.451 5.322 3.620 1.00 93.25 220 TYR A C 1
ATOM 1824 O O . TYR A 1 220 ? 14.062 6.335 3.980 1.00 93.25 220 TYR A O 1
ATOM 1832 N N . SER A 1 221 ? 14.039 4.229 3.146 1.00 90.25 221 SER A N 1
ATOM 1833 C CA . SER A 1 221 ? 15.472 4.112 2.898 1.00 90.25 221 SER A CA 1
ATOM 1834 C C . SER A 1 221 ? 15.699 3.664 1.466 1.00 90.25 221 SER A C 1
ATOM 1836 O O . SER A 1 221 ? 15.016 2.758 0.989 1.00 90.25 221 SER A O 1
ATOM 1838 N N . LYS A 1 222 ? 16.662 4.291 0.800 1.00 86.31 222 LYS A N 1
ATOM 1839 C CA . LYS A 1 222 ? 17.124 3.906 -0.527 1.00 86.31 222 LYS A CA 1
ATOM 1840 C C . LYS A 1 222 ? 18.610 4.190 -0.647 1.00 86.31 222 LYS A C 1
ATOM 1842 O O . LYS A 1 222 ? 19.046 5.299 -0.351 1.00 86.31 222 LYS A O 1
ATOM 1847 N N . ASP A 1 223 ? 19.357 3.205 -1.111 1.00 77.62 223 ASP A N 1
ATOM 1848 C CA . ASP A 1 223 ? 20.793 3.290 -1.336 1.00 77.62 223 ASP A CA 1
ATOM 1849 C C . ASP A 1 223 ? 21.062 2.919 -2.803 1.00 77.62 223 ASP A C 1
ATOM 1851 O O . ASP A 1 223 ? 20.953 1.760 -3.187 1.00 77.62 223 ASP A O 1
ATOM 1855 N N . GLU A 1 224 ? 21.388 3.902 -3.644 1.00 68.62 224 GLU A N 1
ATOM 1856 C CA . GLU A 1 224 ? 21.775 3.676 -5.042 1.00 68.62 224 GLU A CA 1
ATOM 1857 C C . GLU A 1 224 ? 23.296 3.759 -5.188 1.00 68.62 224 GLU A C 1
ATOM 1859 O O . GLU A 1 224 ? 23.923 4.740 -4.779 1.00 68.62 224 GLU A O 1
ATOM 1864 N N . THR A 1 225 ? 23.896 2.744 -5.809 1.00 61.34 225 THR A N 1
ATOM 1865 C CA . THR A 1 225 ? 25.272 2.793 -6.313 1.00 61.34 225 THR A CA 1
ATOM 1866 C C . THR A 1 225 ? 25.249 2.949 -7.823 1.00 61.34 225 THR A C 1
ATOM 1868 O O . THR A 1 225 ? 24.753 2.087 -8.551 1.00 61.34 225 THR A O 1
ATOM 1871 N N . PHE A 1 226 ? 25.796 4.056 -8.316 1.00 60.66 226 PHE A N 1
ATOM 1872 C CA . PHE A 1 226 ? 26.007 4.232 -9.746 1.00 60.66 226 PHE A CA 1
ATOM 1873 C C . PHE A 1 226 ? 27.331 3.581 -10.162 1.00 60.66 226 PHE A C 1
ATOM 1875 O O . PHE A 1 226 ? 28.292 3.533 -9.398 1.00 60.66 226 PHE A O 1
ATOM 1882 N N . ILE A 1 227 ? 27.403 3.121 -11.415 1.00 56.03 227 ILE A N 1
ATOM 1883 C CA . ILE A 1 227 ? 28.612 2.538 -12.037 1.00 56.03 227 ILE A CA 1
ATOM 1884 C C . ILE A 1 227 ? 29.798 3.539 -12.037 1.00 56.03 227 ILE A C 1
ATOM 1886 O O . ILE A 1 227 ? 30.941 3.156 -12.265 1.00 56.03 227 ILE A O 1
ATOM 1890 N N . THR A 1 228 ? 29.545 4.819 -11.750 1.00 56.06 228 THR A N 1
ATOM 1891 C CA . THR A 1 228 ? 30.506 5.931 -11.767 1.00 56.06 228 THR A CA 1
ATOM 1892 C C . THR A 1 228 ? 31.056 6.331 -10.387 1.00 56.06 228 THR A C 1
ATOM 1894 O O . THR A 1 228 ? 31.422 7.486 -10.212 1.00 56.06 228 THR A O 1
ATOM 1897 N N . ASP A 1 229 ? 31.131 5.412 -9.416 1.00 57.00 229 ASP A N 1
ATOM 1898 C CA . ASP A 1 229 ? 31.694 5.631 -8.058 1.00 57.00 229 ASP A CA 1
ATOM 1899 C C . ASP A 1 229 ? 30.916 6.620 -7.158 1.00 57.00 229 ASP A C 1
ATOM 1901 O O . ASP A 1 229 ? 31.294 6.871 -6.013 1.00 57.00 229 ASP A O 1
ATOM 1905 N N . ASP A 1 230 ? 29.780 7.135 -7.632 1.00 62.00 230 ASP A N 1
ATOM 1906 C CA . ASP A 1 230 ? 28.874 7.954 -6.834 1.00 62.00 230 ASP A CA 1
ATOM 1907 C C . ASP A 1 230 ? 27.819 7.080 -6.152 1.00 62.00 230 ASP A C 1
ATOM 1909 O O . ASP A 1 230 ? 27.051 6.363 -6.800 1.00 62.00 230 ASP A O 1
ATOM 1913 N N . SER A 1 231 ? 27.771 7.163 -4.821 1.00 67.44 231 SER A N 1
ATOM 1914 C CA . SER A 1 231 ? 26.714 6.551 -4.015 1.00 67.44 231 SER A CA 1
ATOM 1915 C C . SER A 1 231 ? 25.747 7.624 -3.531 1.00 67.44 231 SER A C 1
ATOM 1917 O O . SER A 1 231 ? 26.152 8.673 -3.020 1.00 67.44 231 SER A O 1
ATOM 1919 N N . VAL A 1 232 ? 24.454 7.368 -3.717 1.00 74.81 232 VAL A N 1
ATOM 1920 C CA . VAL A 1 232 ? 23.382 8.232 -3.232 1.00 74.81 232 VAL A CA 1
ATOM 1921 C C . VAL A 1 232 ? 22.577 7.465 -2.201 1.00 74.81 232 VAL A C 1
ATOM 1923 O O . VAL A 1 232 ? 21.885 6.503 -2.524 1.00 74.81 232 VAL A O 1
ATOM 1926 N N . LYS A 1 233 ? 22.641 7.926 -0.953 1.00 82.50 233 LYS A N 1
ATOM 1927 C CA . LYS A 1 233 ? 21.838 7.387 0.143 1.00 82.50 233 LYS A CA 1
ATOM 1928 C C . LYS A 1 233 ? 20.736 8.352 0.524 1.00 82.50 233 LYS A C 1
ATOM 1930 O O . LYS A 1 233 ? 21.000 9.506 0.859 1.00 82.50 233 LYS A O 1
ATOM 1935 N N . ILE A 1 234 ? 19.507 7.866 0.543 1.00 86.88 234 ILE A N 1
ATOM 1936 C CA . ILE A 1 234 ? 18.322 8.603 0.953 1.00 86.88 234 ILE A CA 1
ATOM 1937 C C . ILE A 1 234 ? 17.725 7.918 2.172 1.00 86.88 234 ILE A C 1
ATOM 1939 O O . ILE A 1 234 ? 17.264 6.788 2.089 1.00 86.88 234 ILE A O 1
ATOM 1943 N N . GLU A 1 235 ? 17.639 8.646 3.279 1.00 90.50 235 GLU A N 1
ATOM 1944 C CA . GLU A 1 235 ? 16.905 8.214 4.467 1.00 90.50 235 GLU A CA 1
ATOM 1945 C C . GLU A 1 235 ? 15.922 9.308 4.871 1.00 90.50 235 GLU A C 1
ATOM 1947 O O . GLU A 1 235 ? 16.312 10.454 5.106 1.00 90.50 235 GLU A O 1
ATOM 1952 N N . ARG A 1 236 ? 14.632 8.978 4.948 1.00 93.25 236 ARG A N 1
ATOM 1953 C CA . ARG A 1 236 ? 13.567 9.930 5.293 1.00 93.25 236 ARG A CA 1
ATOM 1954 C C . ARG A 1 236 ? 12.591 9.289 6.256 1.00 93.25 236 ARG A C 1
ATOM 1956 O O . ARG A 1 236 ? 12.156 8.169 6.035 1.00 93.25 236 ARG A O 1
ATOM 1963 N N . SER A 1 237 ? 12.211 10.010 7.295 1.00 96.00 237 SER A N 1
ATOM 1964 C CA . SER A 1 237 ? 11.170 9.606 8.231 1.00 96.00 237 SER A CA 1
ATOM 1965 C C . SER A 1 237 ? 10.001 10.564 8.125 1.00 96.00 237 SER A C 1
ATOM 1967 O O . SER A 1 237 ? 10.183 11.774 8.234 1.00 96.00 237 SER A O 1
ATOM 1969 N N . THR A 1 238 ? 8.806 10.019 7.958 1.00 96.50 238 THR A N 1
ATOM 1970 C CA . THR A 1 238 ? 7.558 10.772 7.912 1.00 96.50 238 THR A CA 1
ATOM 1971 C C . THR A 1 238 ? 6.710 10.379 9.104 1.00 96.50 238 THR A C 1
ATOM 1973 O O . THR A 1 238 ? 6.477 9.195 9.339 1.00 96.50 238 THR A O 1
ATOM 1976 N N . MET A 1 239 ? 6.221 11.366 9.847 1.00 97.12 239 MET A N 1
ATOM 1977 C CA . MET A 1 239 ? 5.202 11.169 10.874 1.00 97.12 239 MET A CA 1
ATOM 1978 C C . MET A 1 239 ? 4.014 12.069 10.611 1.00 97.12 239 MET A C 1
ATOM 1980 O O . MET A 1 239 ? 4.167 13.174 10.094 1.00 97.12 239 MET A O 1
ATOM 1984 N N . GLY A 1 240 ? 2.835 11.620 11.006 1.00 96.56 240 GLY A N 1
ATOM 1985 C CA . GLY A 1 240 ? 1.655 12.443 10.875 1.00 96.56 240 GLY A CA 1
ATOM 1986 C C . GLY A 1 240 ? 0.438 11.883 11.572 1.00 96.56 240 GLY A C 1
ATOM 1987 O O . GLY A 1 240 ? 0.462 10.830 12.215 1.00 96.56 240 GLY A O 1
ATOM 1988 N N . SER A 1 241 ? -0.635 12.647 11.451 1.00 95.75 241 SER A N 1
ATOM 1989 C CA . SER A 1 241 ? -1.932 12.329 12.016 1.00 95.75 241 SER A CA 1
ATOM 1990 C C . SER A 1 241 ? -3.027 12.690 11.032 1.00 95.75 241 SER A C 1
ATOM 1992 O O . SER A 1 241 ? -2.926 13.688 10.316 1.00 95.75 241 SER A O 1
ATOM 1994 N N . ARG A 1 242 ? -4.088 11.892 11.029 1.00 94.25 242 ARG A N 1
ATOM 1995 C CA . ARG A 1 242 ? -5.302 12.149 10.265 1.00 94.25 242 ARG A CA 1
ATOM 1996 C C . ARG A 1 242 ? -6.494 12.074 11.194 1.00 94.25 242 ARG A C 1
ATOM 1998 O O . ARG A 1 242 ? -6.581 11.190 12.039 1.00 94.25 242 ARG A O 1
ATOM 2005 N N . TRP A 1 243 ? -7.433 12.982 11.015 1.00 92.81 243 TRP A N 1
ATOM 2006 C CA . TRP A 1 243 ? -8.632 13.044 11.828 1.00 92.81 243 TRP A CA 1
ATOM 2007 C C . TRP A 1 243 ? -9.832 13.420 10.975 1.00 92.81 243 TRP A C 1
ATOM 2009 O O . TRP A 1 243 ? -9.722 14.156 9.995 1.00 92.81 243 TRP A O 1
ATOM 2019 N N . ALA A 1 244 ? -10.995 12.893 11.334 1.00 92.06 244 ALA A N 1
ATOM 2020 C CA . ALA A 1 244 ? -12.255 13.322 10.757 1.00 92.06 244 ALA A CA 1
ATOM 2021 C C . ALA A 1 244 ? -13.365 13.210 11.793 1.00 92.06 244 ALA A C 1
ATOM 2023 O O . ALA A 1 244 ? -13.549 12.152 12.396 1.00 92.06 244 ALA A O 1
ATOM 2024 N N . PHE A 1 245 ? -14.141 14.276 11.953 1.00 90.31 245 PHE A N 1
ATOM 2025 C CA . PHE A 1 245 ? -15.260 14.312 12.885 1.00 90.31 245 PHE A CA 1
ATOM 2026 C C . PHE A 1 245 ? -16.452 15.058 12.299 1.00 90.31 245 PHE A C 1
ATOM 2028 O O . PHE A 1 245 ? -16.311 15.931 11.439 1.00 90.31 245 PHE A O 1
ATOM 2035 N N . ASN A 1 246 ? -17.636 14.697 12.782 1.00 88.44 246 ASN A N 1
ATOM 2036 C CA . ASN A 1 246 ? -18.861 15.429 12.501 1.00 88.44 246 ASN A CA 1
ATOM 2037 C C . ASN A 1 246 ? -19.154 16.386 13.659 1.00 88.44 246 ASN A C 1
ATOM 2039 O O . ASN A 1 246 ? -19.040 16.016 14.829 1.00 88.44 246 ASN A O 1
ATOM 2043 N N . PHE A 1 247 ? -19.579 17.600 13.328 1.00 85.56 247 PHE A N 1
ATOM 2044 C CA . PHE A 1 247 ? -20.085 18.578 14.279 1.00 85.56 247 PHE A CA 1
ATOM 2045 C C . PHE A 1 247 ? -21.342 19.236 13.704 1.00 85.56 247 PHE A C 1
ATOM 2047 O O . PHE A 1 247 ? -21.281 19.999 12.741 1.00 85.56 247 PHE A O 1
ATOM 2054 N N . ILE A 1 248 ? -22.498 18.923 14.295 1.00 84.88 248 ILE A N 1
ATOM 2055 C CA . ILE A 1 248 ? -23.823 19.412 13.879 1.00 84.88 248 ILE A CA 1
ATOM 2056 C C . ILE A 1 248 ? -24.130 19.063 12.402 1.00 84.88 248 ILE A C 1
ATOM 2058 O O . ILE A 1 248 ? -24.437 17.909 12.096 1.00 84.88 248 ILE A O 1
ATOM 2062 N N . PHE A 1 249 ? -24.054 20.042 11.494 1.00 85.44 249 PHE A N 1
ATOM 2063 C CA . PHE A 1 249 ? -24.297 19.914 10.050 1.00 85.44 249 PHE A CA 1
ATOM 2064 C C . PHE A 1 249 ? -22.996 19.945 9.234 1.00 85.44 249 PHE A C 1
ATOM 2066 O O . PHE A 1 249 ? -23.036 19.986 8.009 1.00 85.44 249 PHE A O 1
ATOM 2073 N N . ALA A 1 250 ? -21.839 19.957 9.892 1.00 88.94 250 ALA A N 1
ATOM 2074 C CA . ALA A 1 250 ? -20.542 20.023 9.244 1.00 88.94 250 ALA A CA 1
ATOM 2075 C C . ALA A 1 250 ? -19.730 18.748 9.478 1.00 88.94 250 ALA A C 1
ATOM 2077 O O . ALA A 1 250 ? -19.735 18.170 10.566 1.00 88.94 250 ALA A O 1
ATOM 2078 N N . LYS A 1 251 ? -18.978 18.344 8.457 1.00 91.31 251 LYS A N 1
ATOM 2079 C CA . LYS A 1 251 ? -17.943 17.318 8.551 1.00 91.31 251 LYS A CA 1
ATOM 2080 C C . LYS A 1 251 ? -16.587 17.957 8.302 1.00 91.31 251 LYS A C 1
ATOM 2082 O O . LYS A 1 251 ? -16.359 18.581 7.264 1.00 91.31 251 LYS A O 1
ATOM 2087 N N . PHE A 1 252 ? -15.685 17.731 9.241 1.00 92.31 252 PHE A N 1
ATOM 2088 C CA . PHE A 1 252 ? -14.308 18.181 9.181 1.00 92.31 252 PHE A CA 1
ATOM 2089 C C . PHE A 1 252 ? -13.400 16.985 8.925 1.00 92.31 252 PHE A C 1
ATOM 2091 O O . PHE A 1 252 ? -13.575 15.926 9.529 1.00 92.31 252 PHE A O 1
ATOM 2098 N N . GLU A 1 253 ? -12.434 17.149 8.032 1.00 94.38 253 GLU A N 1
ATOM 2099 C CA . GLU A 1 253 ? -11.364 16.187 7.799 1.00 94.38 253 GLU A CA 1
ATOM 2100 C C . GLU A 1 253 ? -10.043 16.941 7.723 1.00 94.38 253 GLU A C 1
ATOM 2102 O O . GLU A 1 253 ? -9.936 17.923 6.995 1.00 94.38 253 GLU A O 1
ATOM 2107 N N . GLY A 1 254 ? -9.032 16.471 8.442 1.00 93.81 254 GLY A N 1
ATOM 2108 C CA . GLY A 1 254 ? -7.703 17.053 8.403 1.00 93.81 254 GLY A CA 1
ATOM 2109 C C . GLY A 1 254 ? -6.607 16.001 8.425 1.00 93.81 254 GLY A C 1
ATOM 2110 O O . GLY A 1 254 ? -6.791 14.885 8.914 1.00 93.81 254 GLY A O 1
ATOM 2111 N N . GLU A 1 255 ? -5.458 16.372 7.880 1.00 95.31 255 GLU A N 1
ATOM 2112 C CA . GLU A 1 255 ? -4.244 15.569 7.889 1.00 95.31 255 GLU A CA 1
ATOM 2113 C C . GLU A 1 255 ? -3.029 16.481 8.022 1.00 95.31 255 GLU A C 1
ATOM 2115 O O . GLU A 1 255 ? -2.915 17.493 7.332 1.00 95.31 255 GLU A O 1
ATOM 2120 N N . PHE A 1 256 ? -2.133 16.120 8.931 1.00 95.50 256 PHE A N 1
ATOM 2121 C CA . PHE A 1 256 ? -0.878 16.816 9.167 1.00 95.50 256 PHE A CA 1
ATOM 2122 C C . PHE A 1 256 ? 0.262 15.817 9.103 1.00 95.50 256 PHE A C 1
ATOM 2124 O O . PHE A 1 256 ? 0.203 14.794 9.785 1.00 95.50 256 PHE A O 1
ATOM 2131 N N . ALA A 1 257 ? 1.306 16.131 8.344 1.00 96.00 257 ALA A N 1
ATOM 2132 C CA . ALA A 1 257 ? 2.517 15.334 8.291 1.00 96.00 257 ALA A CA 1
ATOM 2133 C C . ALA A 1 257 ? 3.762 16.217 8.331 1.00 96.00 257 ALA A C 1
ATOM 2135 O O . ALA A 1 257 ? 3.792 17.309 7.763 1.00 96.00 257 ALA A O 1
ATOM 2136 N N . ILE A 1 258 ? 4.815 15.696 8.943 1.00 96.38 258 ILE A N 1
ATOM 2137 C CA . ILE A 1 258 ? 6.169 16.224 8.834 1.00 96.38 258 ILE A CA 1
ATOM 2138 C C . ILE A 1 258 ? 7.086 15.114 8.347 1.00 96.38 258 ILE A C 1
ATOM 2140 O O . ILE A 1 258 ? 6.923 13.949 8.716 1.00 96.38 258 ILE A O 1
ATOM 2144 N N . GLN A 1 259 ? 8.049 15.485 7.521 1.00 95.94 259 GLN A N 1
ATOM 2145 C CA . GLN A 1 259 ? 9.065 14.592 7.002 1.00 95.94 259 GLN A CA 1
ATOM 2146 C C . GLN A 1 259 ? 10.432 15.212 7.244 1.00 95.94 259 GLN A C 1
ATOM 2148 O O . GLN A 1 259 ? 10.657 16.368 6.889 1.00 95.94 259 GLN A O 1
ATOM 2153 N N . SER A 1 260 ? 11.338 14.428 7.814 1.00 95.69 260 SER A N 1
ATOM 2154 C CA . SER A 1 260 ? 12.730 14.815 8.013 1.00 95.69 260 SER A CA 1
ATOM 2155 C C . SER A 1 260 ? 13.672 13.714 7.538 1.00 95.69 260 SER A C 1
ATOM 2157 O O . SER A 1 260 ? 13.311 12.537 7.517 1.00 95.69 260 SER A O 1
ATOM 2159 N N . GLY A 1 261 ? 14.881 14.064 7.116 1.00 91.88 261 GLY A N 1
ATOM 2160 C CA . GLY A 1 261 ? 15.800 13.082 6.556 1.00 91.88 261 GLY A CA 1
ATOM 2161 C C . GLY A 1 261 ? 17.128 13.649 6.087 1.00 91.88 261 GLY A C 1
ATOM 2162 O O . GLY A 1 261 ? 17.437 14.828 6.273 1.00 91.88 261 GLY A O 1
ATOM 2163 N N . LYS A 1 262 ? 17.917 12.782 5.461 1.00 88.94 262 LYS A N 1
ATOM 2164 C CA . LYS A 1 262 ? 19.211 13.110 4.871 1.00 88.94 262 LYS A CA 1
ATOM 2165 C C . LYS A 1 262 ? 19.302 12.508 3.479 1.00 88.94 262 LYS A C 1
ATOM 2167 O O . LYS A 1 262 ? 18.791 11.418 3.221 1.00 88.94 262 LYS A O 1
ATOM 2172 N N . LEU A 1 263 ? 19.974 13.237 2.606 1.00 84.50 263 LEU A N 1
ATOM 2173 C CA . LEU A 1 263 ? 20.454 12.747 1.328 1.00 84.50 263 LEU A CA 1
ATOM 2174 C C . LEU A 1 263 ? 21.980 12.817 1.409 1.00 84.50 263 LEU A C 1
ATOM 2176 O O . LEU A 1 263 ? 22.524 13.910 1.509 1.00 84.50 263 LEU A O 1
ATOM 2180 N N . ASN A 1 264 ? 22.663 11.675 1.441 1.00 80.31 264 ASN A N 1
ATOM 2181 C CA . ASN A 1 264 ? 24.118 11.638 1.350 1.00 80.31 264 ASN A CA 1
ATOM 2182 C C . ASN A 1 264 ? 24.481 11.455 -0.119 1.00 80.31 264 ASN A C 1
ATOM 2184 O O . ASN A 1 264 ? 24.135 10.442 -0.723 1.00 80.31 264 ASN A O 1
ATOM 2188 N N . GLN A 1 265 ? 25.177 12.439 -0.666 1.00 76.69 265 GLN A N 1
ATOM 2189 C CA . GLN A 1 265 ? 25.812 12.380 -1.974 1.00 76.69 265 GLN A CA 1
ATOM 2190 C C . GLN A 1 265 ? 27.312 12.586 -1.747 1.00 76.69 265 GLN A C 1
ATOM 2192 O O . GLN A 1 265 ? 27.668 13.321 -0.827 1.00 76.69 265 GLN A O 1
ATOM 2197 N N . SER A 1 266 ? 28.186 11.974 -2.551 1.00 69.38 266 SER A N 1
ATOM 2198 C CA . SER A 1 266 ? 29.653 11.873 -2.370 1.00 69.38 266 SER A CA 1
ATOM 2199 C C . SER A 1 266 ? 30.402 13.132 -1.881 1.00 69.38 266 SER A C 1
ATOM 2201 O O . SER A 1 266 ? 31.519 13.030 -1.381 1.00 69.38 266 SER A O 1
ATOM 2203 N N . SER A 1 267 ? 29.828 14.333 -1.996 1.00 66.00 267 SER A N 1
ATOM 2204 C CA . SER A 1 267 ? 30.427 15.590 -1.523 1.00 66.00 267 SER A CA 1
ATOM 2205 C C . SER A 1 267 ? 29.495 16.500 -0.707 1.00 66.00 267 SER A C 1
ATOM 2207 O O . SER A 1 267 ? 29.887 17.615 -0.367 1.00 66.00 267 SER A O 1
ATOM 2209 N N . SER A 1 268 ? 28.267 16.080 -0.378 1.00 70.44 268 SER A N 1
ATOM 2210 C CA . SER A 1 268 ? 27.335 16.890 0.419 1.00 70.44 268 SER A CA 1
ATOM 2211 C C . SER A 1 268 ? 26.307 16.054 1.188 1.00 70.44 268 SER A C 1
ATOM 2213 O O . SER A 1 268 ? 25.906 14.974 0.758 1.00 70.44 268 SER A O 1
ATOM 2215 N N . ILE A 1 269 ? 25.860 16.574 2.337 1.00 76.06 269 ILE A N 1
ATOM 2216 C CA . ILE A 1 269 ? 24.764 15.991 3.128 1.00 76.06 269 ILE A CA 1
ATOM 2217 C C . ILE A 1 269 ? 23.631 17.021 3.245 1.00 76.06 269 ILE A C 1
ATOM 2219 O O . ILE A 1 269 ? 23.486 17.674 4.286 1.00 76.06 269 ILE A O 1
ATOM 2223 N N . PRO A 1 270 ? 22.848 17.251 2.176 1.00 80.00 270 PRO A N 1
ATOM 2224 C CA . PRO A 1 270 ? 21.626 18.034 2.269 1.00 80.00 270 PRO A CA 1
ATOM 2225 C C . PRO A 1 270 ? 20.632 17.417 3.264 1.00 80.00 270 PRO A C 1
ATOM 2227 O O . PRO A 1 270 ? 20.414 16.201 3.317 1.00 80.00 270 PRO A O 1
ATOM 2230 N N . LYS A 1 271 ? 20.009 18.290 4.061 1.00 86.50 271 LYS A N 1
ATOM 2231 C CA . LYS A 1 271 ? 18.891 17.932 4.938 1.00 86.50 271 LYS A CA 1
ATOM 2232 C C . LYS A 1 271 ? 17.598 17.926 4.139 1.00 86.50 271 LYS A C 1
ATOM 2234 O O . LYS A 1 271 ? 17.387 18.774 3.276 1.00 86.50 271 LYS A O 1
ATOM 2239 N N . ILE A 1 272 ? 16.737 16.972 4.453 1.00 82.94 272 ILE A N 1
ATOM 2240 C CA . ILE A 1 272 ? 15.384 16.895 3.919 1.00 82.94 272 ILE A CA 1
ATOM 2241 C C . ILE A 1 272 ? 14.469 17.326 5.046 1.00 82.94 272 ILE A C 1
ATOM 2243 O O . ILE A 1 272 ? 14.436 16.643 6.059 1.00 82.94 272 ILE A O 1
ATOM 2247 N N . ASP A 1 273 ? 13.730 18.411 4.850 1.00 91.69 273 ASP A N 1
ATOM 2248 C CA . ASP A 1 273 ? 12.710 18.888 5.778 1.00 91.69 273 ASP A CA 1
ATOM 2249 C C . ASP A 1 273 ? 11.482 19.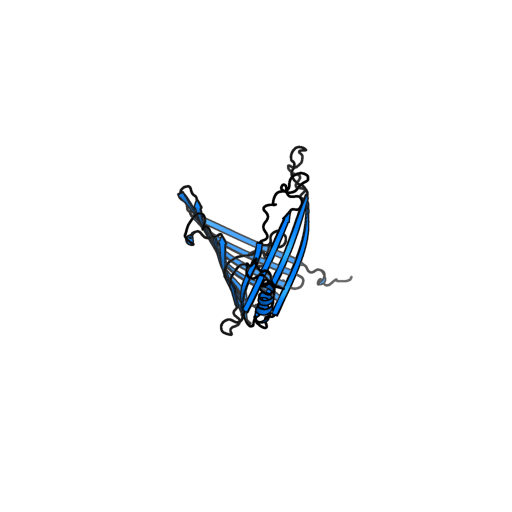304 4.960 1.00 91.69 273 ASP A C 1
ATOM 2251 O O . ASP A 1 273 ? 11.582 20.116 4.040 1.00 91.69 273 ASP A O 1
ATOM 2255 N N . ALA A 1 274 ? 10.326 18.714 5.254 1.00 92.00 274 ALA A N 1
ATOM 2256 C CA . ALA A 1 274 ? 9.069 19.020 4.579 1.00 92.00 274 ALA A CA 1
ATOM 2257 C C . ALA A 1 274 ? 7.883 18.898 5.539 1.00 92.00 274 ALA A C 1
ATOM 2259 O O . ALA A 1 274 ? 7.892 18.093 6.472 1.00 92.00 274 ALA A O 1
ATOM 2260 N N . ASN A 1 275 ? 6.836 19.678 5.289 1.00 93.31 275 ASN A N 1
ATOM 2261 C CA . ASN A 1 275 ? 5.571 19.606 6.006 1.00 93.31 275 ASN A CA 1
ATOM 2262 C C . ASN A 1 275 ? 4.394 19.512 5.029 1.00 93.31 275 ASN A C 1
ATOM 2264 O O . ASN A 1 275 ? 4.439 19.996 3.901 1.00 93.31 275 ASN A O 1
ATOM 2268 N N . PHE A 1 276 ? 3.321 18.880 5.483 1.00 90.88 276 PHE A N 1
ATOM 2269 C CA . PHE A 1 276 ? 2.089 18.697 4.736 1.00 90.88 276 PHE A CA 1
ATOM 2270 C C . PHE A 1 276 ? 0.904 18.969 5.653 1.00 90.88 276 PHE A C 1
ATOM 2272 O O . PHE A 1 276 ? 0.855 18.485 6.782 1.00 90.88 276 PHE A O 1
ATOM 2279 N N . ASN A 1 277 ? -0.046 19.754 5.155 1.00 92.38 277 ASN A N 1
ATOM 2280 C CA . ASN A 1 277 ? -1.279 20.085 5.850 1.00 92.38 277 ASN A CA 1
ATOM 2281 C C . ASN A 1 277 ? -2.418 20.013 4.839 1.00 92.38 277 ASN A C 1
ATOM 2283 O O . ASN A 1 277 ? -2.375 20.691 3.814 1.00 92.38 277 ASN A O 1
ATOM 2287 N N . VAL A 1 278 ? -3.446 19.233 5.144 1.00 91.38 278 VAL A N 1
ATOM 2288 C CA . VAL A 1 278 ? -4.707 19.234 4.406 1.00 91.38 278 VAL A CA 1
ATOM 2289 C C . VAL A 1 278 ? -5.839 19.422 5.389 1.00 91.38 278 VAL A C 1
ATOM 2291 O O . VAL A 1 278 ? -5.864 18.810 6.453 1.00 91.38 278 VAL A O 1
ATOM 2294 N N . PHE A 1 279 ? -6.788 20.265 5.008 1.00 93.06 279 PHE A N 1
ATOM 2295 C CA . PHE A 1 279 ? -8.011 20.492 5.749 1.00 93.06 279 PHE A CA 1
ATOM 2296 C C . PHE A 1 279 ? -9.166 20.597 4.762 1.00 93.06 279 PHE A C 1
ATOM 2298 O O . PHE A 1 279 ? -9.129 21.396 3.829 1.00 93.06 279 PHE A O 1
ATOM 2305 N N . ASN A 1 280 ? -10.187 19.779 4.979 1.00 92.06 280 ASN A N 1
ATOM 2306 C CA . ASN A 1 280 ? -11.404 19.744 4.196 1.00 92.06 280 ASN A CA 1
ATOM 2307 C C . ASN A 1 280 ? -12.600 19.991 5.111 1.00 92.06 280 ASN A C 1
ATOM 2309 O O . ASN A 1 280 ? -12.711 19.431 6.206 1.00 92.06 280 ASN A O 1
ATOM 2313 N N . PHE A 1 281 ? -13.534 20.783 4.606 1.00 92.62 281 PHE A N 1
ATOM 2314 C CA . PHE A 1 281 ? -14.764 21.144 5.284 1.00 92.62 281 PHE A CA 1
ATOM 2315 C C . PHE A 1 281 ? -15.947 20.846 4.371 1.00 92.62 281 PHE A C 1
ATOM 2317 O O . PHE A 1 281 ? -15.960 21.259 3.213 1.00 92.62 281 PHE A O 1
ATOM 2324 N N . HIS A 1 282 ? -16.935 20.127 4.895 1.00 91.50 282 HIS A N 1
ATOM 2325 C CA . HIS A 1 282 ? -18.135 19.754 4.157 1.00 91.50 282 HIS A CA 1
ATOM 2326 C C . HIS A 1 282 ? -19.369 20.181 4.945 1.00 91.50 282 HIS A C 1
ATOM 2328 O O . HIS A 1 282 ? -19.474 19.884 6.134 1.00 91.50 282 HIS A O 1
ATOM 2334 N N . LEU A 1 283 ? -20.311 20.837 4.270 1.00 90.19 283 LEU A N 1
ATOM 2335 C CA . LEU A 1 283 ? -21.604 21.230 4.825 1.00 90.19 283 LEU A CA 1
ATOM 2336 C C . LEU A 1 283 ? -22.694 20.278 4.335 1.00 90.19 283 LEU A C 1
ATOM 2338 O O . LEU A 1 283 ? -22.902 20.139 3.131 1.00 90.19 283 LEU A O 1
ATOM 2342 N N . ASP A 1 284 ? -23.418 19.666 5.264 1.00 83.50 284 ASP A N 1
ATOM 2343 C CA . ASP A 1 284 ? -24.635 18.915 4.984 1.00 83.50 284 ASP A CA 1
ATOM 2344 C C . ASP A 1 284 ? -25.848 19.848 5.085 1.00 83.50 284 ASP A C 1
ATOM 2346 O O . ASP A 1 284 ? -26.441 20.042 6.149 1.00 83.50 284 ASP A O 1
ATOM 2350 N N . LEU A 1 285 ? -26.211 20.443 3.946 1.00 81.56 285 LEU A N 1
ATOM 2351 C CA . LEU A 1 285 ? -27.331 21.382 3.851 1.00 81.56 285 LEU A CA 1
ATOM 2352 C C . LEU A 1 285 ? -28.688 20.722 4.139 1.00 81.56 285 LEU A C 1
ATOM 2354 O O . LEU A 1 285 ? -29.635 21.426 4.476 1.00 81.56 285 LEU A O 1
ATOM 2358 N N . SER A 1 286 ? -28.794 19.389 4.059 1.00 79.06 286 SER A N 1
ATOM 2359 C CA . SER A 1 286 ? -30.040 18.669 4.366 1.00 79.06 286 SER A CA 1
ATOM 2360 C C . SER A 1 286 ? -30.391 18.690 5.857 1.00 79.06 286 SER A C 1
ATOM 2362 O O . SER A 1 286 ? -31.545 18.491 6.230 1.00 79.06 286 SER A O 1
ATOM 2364 N N . ARG A 1 287 ? -29.401 18.964 6.716 1.00 69.88 287 ARG A N 1
ATOM 2365 C CA . ARG A 1 287 ? -29.557 19.074 8.172 1.00 69.88 287 ARG A CA 1
ATOM 2366 C C . ARG A 1 287 ? -29.754 20.508 8.648 1.00 69.88 287 ARG A C 1
ATOM 2368 O O . ARG A 1 287 ? -29.883 20.729 9.852 1.00 69.88 287 ARG A O 1
ATOM 2375 N N . LEU A 1 288 ? -29.750 21.483 7.738 1.00 73.06 288 LEU A N 1
ATOM 2376 C CA . LEU A 1 288 ? -30.071 22.856 8.095 1.00 73.06 288 LEU A CA 1
ATOM 2377 C C . LEU A 1 288 ? -31.579 22.955 8.351 1.00 73.06 288 LEU A C 1
ATOM 2379 O O . LEU A 1 288 ? -32.365 22.577 7.480 1.00 73.06 288 LEU A O 1
ATOM 2383 N N . PRO A 1 289 ? -32.012 23.458 9.519 1.00 65.88 289 PRO A N 1
ATOM 2384 C CA . PRO A 1 289 ? -33.423 23.704 9.756 1.00 65.88 289 PRO A CA 1
ATOM 2385 C C . PRO A 1 289 ? -33.908 24.748 8.746 1.00 65.88 289 PRO A C 1
ATOM 2387 O O . PRO A 1 289 ? -33.503 25.910 8.790 1.00 65.88 289 PRO A O 1
ATOM 2390 N N . VAL A 1 290 ? -34.762 24.330 7.811 1.00 72.75 290 VAL A N 1
ATOM 2391 C CA . VAL A 1 290 ? -35.449 25.260 6.915 1.00 72.75 290 VAL A CA 1
ATOM 2392 C C . VAL A 1 290 ? -36.470 26.006 7.763 1.00 72.75 290 VAL A C 1
ATOM 2394 O O . VAL A 1 290 ? -37.500 25.455 8.142 1.00 72.75 290 VAL A O 1
ATOM 2397 N N . ILE A 1 291 ? -36.172 27.261 8.090 1.00 66.62 291 ILE A N 1
ATOM 2398 C CA . ILE A 1 291 ? -37.159 28.164 8.677 1.00 66.62 291 ILE A CA 1
ATOM 2399 C C . ILE A 1 291 ? -38.109 28.551 7.538 1.00 66.62 291 ILE A C 1
ATOM 2401 O O . ILE A 1 291 ? -37.782 29.412 6.720 1.00 66.62 291 ILE A O 1
ATOM 2405 N N . SER A 1 292 ? -39.258 27.880 7.436 1.00 64.44 292 SER A N 1
ATOM 2406 C CA . SER A 1 292 ? -40.354 28.362 6.592 1.00 64.44 292 SER A CA 1
ATOM 2407 C C . SER A 1 292 ? -40.883 29.664 7.194 1.00 64.44 292 SER A C 1
ATOM 2409 O O . SER A 1 292 ? -41.209 29.689 8.382 1.00 64.44 292 SER A O 1
ATOM 2411 N N . LYS A 1 293 ? -40.917 30.733 6.392 1.00 55.19 293 LYS A N 1
ATOM 2412 C CA . LYS A 1 293 ? -41.582 31.993 6.756 1.00 55.19 293 LYS A CA 1
ATOM 2413 C C . LYS A 1 293 ? -43.087 31.810 6.881 1.00 55.19 293 LYS A C 1
ATOM 2415 O O . LYS A 1 293 ? -43.635 31.010 6.091 1.00 55.19 293 LYS A O 1
#

Sequence (293 aa):
MYLANRFIPLSGRDQLKNKYFSVLVLLSSIFAADLEWQADFRYRLETDKDIENADSIYTRARNTFHYTRSRISLRLVEGPITGFAQLQDSRLLGGEDNFAGLSKASGVKIEFHQIYFQVNNLLKRNWSMRFGRFEMPLGAQRLFSKNNWNNYGRSFEGVHSFTKNRFGSINLFHLINEENSGTAASDYYDERINGIYLSPLMNRIPFIDMNVFDLYWYNYSKDETFITDDSVKIERSTMGSRWAFNFIFAKFEGEFAIQSGKLNQSSSIPKIDANFNVFNFHLDLSRLPVISK

Foldseek 3Di:
DDDDDDDDDDDDDDPPPPPVVVVVVVVVPPDPKDKDKDKDKDKDKDADDPPPPPPDPPDPDDRIWIKIKMKMKIWIGDPQKIWIWMKMFIDIPPAPQDDDPHHDDRPGDTDTQWTWMKGACVVVHRKMKIAAKAQDQPDVCPVPHLPPVDSRGDIWHGMWIKGQDPFWIKIWTKTFDDDPVVPDVDPLQTWIKTWMKTWTDPCDDPQKAKPTKMWMKMKIWHWDDDPPRKIKIWIKMKIKIWTWIDHQQKIKTKIKMWMWIWIDIPPDTDIDTDIDIDIDMDGNPVRPPPPDD

Secondary structure (DSSP, 8-state):
----------------SSSHHHHHHHHHTS-S-EEEEEEEEEEEEEE---TTS---TT----SEEEEEEEEEEEEEEETTEEEEEEEEEEEESS-TTEETTEE---S---EEEEEEEEE-SGGGSSEEEEEEEE---BGGGTSB---TTSSS---EEEEEEEEEETTEEEEEEEEEEE--TTT-SSGGG-EEEEEEEEEE----BTTBEEEEEEEEEEEEEEEEE-TTS-EEEEEEEEEEEEEEEEETTEEEEEEEEEEEEEEEETTB--EEEEEEEEEEEEE-GGGS-----

Radius of gyration: 28.78 Å; chains: 1; bounding box: 73×110×69 Å